Protein AF-K1RZL9-F1 (afdb_monomer)

Nearest PDB structures (foldseek):
  7quc-assembly1_B  TM=3.986E-01  e=5.895E-01  Drosophila melanogaster
  5zxh-assembly1_D  TM=3.563E-01  e=1.703E+00  Bos taurus
  7o4l-assembly1_4  TM=2.986E-01  e=1.703E+00  Saccharomyces cerevisiae S288C
  5o7a-assembly1_D  TM=3.809E-01  e=9.778E+00  Bos taurus

Radius of gyration: 18.88 Å; Cα contacts (8 Å, |Δi|>4): 343; chains: 1; bounding box: 44×48×48 Å

Secondary structure (DS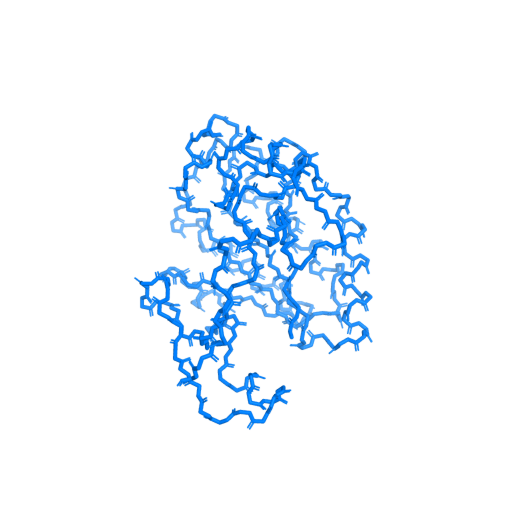SP, 8-state):
-EEEE--S--TTTSTTPPPHHHHHHHHHHHHHHH-GGGEEEEEEEE-B-SSS-HHHHHHHHHHHHHHHTTT-SEEEEEEPP--HHHHHTHHHH-PBPP-HHHHHHHHHHHHHHHHHTT-EEEESS-S---GGGT-----SS-HHHHHHHH-----PBP-TT--TT--PBP------SS--TT--TT-SS---HHHHHHHHHT--TTSSSSSS---TT--------

Mean predicted aligned error: 3.66 Å

InterPro domains:
  IPR014998 Protein of unknown function DUF1848 [PF08902] (1-189)

Sequence (225 aa):
VFHITITPYKKDIEPKVIDKKLIIAAVKKISSIVGKEYTVVRYDPIFLSPKYDLNYHLKCFERLCEQLDGYINHIIVSFIDEYKNVKNNSKILNIREPNEEDYEIIGTSFSNIAKKHNITVQTCAEKQNLVQYGFIKSDCLTPNMVFKLTGLTKMKKWTSRKTPYCDCVEMVDVGAYNTCLHFCKYCYANYSEKEVIKNNKLHNPASSLLIGEIESDDIIKVRKK

Solvent-accessible surface area (backbone atoms only — not comparable to full-atom values): 12982 Å² total; per-residue (Å²): 120,48,79,45,76,54,64,89,70,51,56,93,43,31,61,53,56,72,61,64,70,58,53,52,54,47,48,45,54,49,12,75,72,69,34,26,88,35,26,33,42,24,46,48,62,43,70,33,22,98,86,43,33,69,70,53,50,53,56,45,50,44,52,50,41,67,74,38,49,84,34,35,39,41,38,37,29,38,67,66,67,94,33,72,18,27,62,77,31,38,84,76,60,44,71,45,84,78,52,72,65,52,50,50,52,50,26,39,50,51,28,56,50,27,49,77,44,66,24,46,39,27,36,60,60,43,89,82,41,42,46,94,38,61,23,47,92,59,55,97,42,41,65,68,58,50,24,77,74,68,70,54,84,85,76,56,67,43,65,87,79,80,51,94,56,48,72,24,46,54,80,79,90,86,81,69,67,23,46,71,83,33,68,37,41,73,31,74,56,46,59,40,71,69,50,17,58,54,39,51,73,38,45,38,93,88,38,96,37,85,58,38,68,91,55,96,84,62,85,88,71,84,88,76,132

Organism: NCBI:txid408170

pLDDT: mean 95.12, std 4.46, range [58.69, 98.88]

Foldseek 3Di:
DDEAEDELDDCLQFVADDDSVVSLVVLQVVCVVPNQAPREYENPEDFDAPVCHLVNRLVSLLVSLVSCQPRHAEYEYHYFDDALLCVVCCVSRVTDDDDPVSLLSCLQSSQVSNVVRNHAYFYELDPSTSVVNPHDQDAPADLVNCCVVPVDPDFDFDPPVVGPSHRHTHDDDQDAALADPRSRSRDNRNNDVVSNVVQVVQADPVAPHRGHHDDPPDDDDDDDD

Structure (mmCIF, N/CA/C/O backbone):
data_AF-K1RZL9-F1
#
_entry.id   AF-K1RZL9-F1
#
loop_
_atom_site.group_PDB
_atom_site.id
_atom_site.type_symbol
_atom_site.label_atom_id
_atom_site.label_alt_id
_atom_site.label_comp_id
_atom_site.label_asym_id
_atom_site.label_entity_id
_atom_site.label_seq_id
_atom_site.pdbx_PDB_ins_code
_atom_site.Cartn_x
_atom_site.Cartn_y
_atom_site.Cartn_z
_atom_site.occupancy
_atom_site.B_iso_or_equiv
_atom_site.auth_seq_id
_atom_site.auth_comp_id
_atom_site.auth_asym_id
_atom_site.auth_atom_id
_atom_site.pdbx_PDB_model_num
ATOM 1 N N . VAL A 1 1 ? -3.581 -15.040 -1.843 1.00 91.31 1 VAL A N 1
ATOM 2 C CA . VAL A 1 1 ? -3.878 -13.748 -1.182 1.00 91.31 1 VAL A CA 1
ATOM 3 C C . VAL A 1 1 ? -3.532 -12.644 -2.152 1.00 91.31 1 VAL A C 1
ATOM 5 O O . VAL A 1 1 ? -2.473 -12.718 -2.764 1.00 91.31 1 VAL A O 1
ATOM 8 N N . PHE A 1 2 ? -4.404 -11.661 -2.309 1.00 95.50 2 PHE A N 1
ATOM 9 C CA . PHE A 1 2 ? -4.190 -10.502 -3.162 1.00 95.50 2 PHE A CA 1
ATOM 10 C C . PHE A 1 2 ? -4.048 -9.267 -2.281 1.00 95.50 2 PHE A C 1
ATOM 12 O O . PHE A 1 2 ? -4.952 -8.954 -1.512 1.00 95.50 2 PHE A O 1
ATOM 19 N N . HIS A 1 3 ? -2.911 -8.581 -2.394 1.00 95.94 3 HIS A N 1
ATOM 20 C CA . HIS A 1 3 ? -2.677 -7.300 -1.736 1.00 95.94 3 HIS A CA 1
ATOM 21 C C . HIS A 1 3 ? -2.771 -6.193 -2.782 1.00 95.94 3 HIS A C 1
ATOM 23 O O . HIS A 1 3 ? -2.049 -6.227 -3.777 1.00 95.94 3 HIS A O 1
ATOM 29 N N . ILE A 1 4 ? -3.650 -5.219 -2.558 1.00 97.62 4 ILE A N 1
ATOM 30 C CA . ILE A 1 4 ? -3.874 -4.105 -3.480 1.00 97.62 4 ILE A CA 1
ATOM 31 C C . ILE A 1 4 ? -3.646 -2.797 -2.734 1.00 97.62 4 ILE A C 1
ATOM 33 O O . ILE A 1 4 ? -4.293 -2.536 -1.723 1.00 97.62 4 ILE A O 1
ATOM 37 N N . THR A 1 5 ? -2.740 -1.961 -3.234 1.00 97.62 5 THR A N 1
ATOM 38 C CA . THR A 1 5 ? -2.503 -0.637 -2.655 1.00 97.62 5 THR A CA 1
ATOM 39 C C . THR A 1 5 ? -3.551 0.360 -3.139 1.00 97.62 5 THR A C 1
ATOM 41 O O . THR A 1 5 ? -3.748 0.523 -4.344 1.00 97.62 5 THR A O 1
ATOM 44 N N . ILE A 1 6 ? -4.193 1.054 -2.198 1.00 98.19 6 ILE A N 1
ATOM 45 C CA . ILE A 1 6 ? -5.059 2.208 -2.454 1.00 98.19 6 ILE A CA 1
ATOM 46 C C . ILE A 1 6 ? -4.655 3.305 -1.475 1.00 98.19 6 ILE A C 1
ATOM 48 O O . ILE A 1 6 ? -4.901 3.193 -0.277 1.00 98.19 6 ILE A O 1
ATOM 52 N N . THR A 1 7 ? -4.048 4.371 -1.988 1.00 97.62 7 THR A N 1
ATOM 53 C CA . THR A 1 7 ? -3.679 5.546 -1.193 1.00 97.62 7 THR A CA 1
ATOM 54 C C . THR A 1 7 ? -4.653 6.702 -1.465 1.00 97.62 7 THR A C 1
ATOM 56 O O . THR A 1 7 ? -5.370 6.697 -2.478 1.00 97.62 7 THR A O 1
ATOM 59 N N . PRO A 1 8 ? -4.704 7.727 -0.596 1.00 97.38 8 PRO A N 1
ATOM 60 C CA . PRO A 1 8 ? -5.613 8.853 -0.775 1.00 97.38 8 PRO A CA 1
ATOM 61 C C . PRO A 1 8 ? -5.013 9.948 -1.675 1.00 97.38 8 PRO A C 1
ATOM 63 O O . PRO A 1 8 ? -5.592 11.031 -1.810 1.00 97.38 8 PRO A O 1
ATOM 66 N N . TYR A 1 9 ? -3.830 9.722 -2.250 1.00 98.38 9 TYR A N 1
ATOM 67 C CA . TYR A 1 9 ? -3.057 10.775 -2.892 1.00 98.38 9 TYR A CA 1
ATOM 68 C C . TYR A 1 9 ? -3.577 11.122 -4.286 1.00 98.38 9 TYR A C 1
ATOM 70 O O . TYR A 1 9 ? -4.289 10.3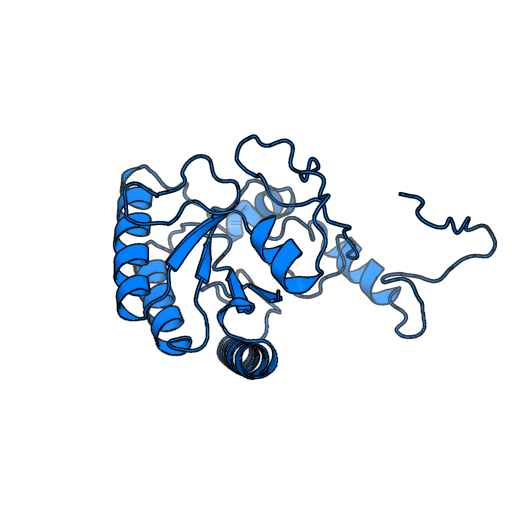57 -4.934 1.00 98.38 9 TYR A O 1
ATOM 78 N N . LYS A 1 10 ? -3.263 12.323 -4.769 1.00 97.88 10 LYS A N 1
ATOM 79 C CA . LYS A 1 10 ? -3.671 12.784 -6.104 1.00 97.88 10 LYS A CA 1
ATOM 80 C C . LYS A 1 10 ? -2.500 12.694 -7.087 1.00 97.88 10 LYS A C 1
ATOM 82 O O . LYS A 1 10 ? -1.427 12.192 -6.758 1.00 97.88 10 LYS A O 1
ATOM 87 N N . LYS A 1 11 ? -2.715 13.169 -8.318 1.00 97.88 11 LYS A N 1
ATOM 88 C CA . LYS A 1 11 ? -1.749 13.075 -9.428 1.00 97.88 11 LYS A CA 1
ATOM 89 C C . LYS A 1 11 ? -0.418 13.793 -9.180 1.00 97.88 11 LYS A C 1
ATOM 91 O O . LYS A 1 11 ? 0.557 13.496 -9.853 1.00 97.88 11 LYS A O 1
ATOM 96 N N . ASP A 1 12 ? -0.351 14.710 -8.222 1.00 97.50 12 ASP A N 1
ATOM 97 C CA . ASP A 1 12 ? 0.914 15.302 -7.773 1.00 97.50 12 ASP A CA 1
ATOM 98 C C . ASP A 1 12 ? 1.850 14.279 -7.111 1.00 97.50 12 ASP A C 1
ATOM 100 O O . ASP A 1 12 ? 3.066 14.422 -7.204 1.00 97.50 12 ASP A O 1
ATOM 104 N N . ILE A 1 13 ? 1.301 13.227 -6.498 1.00 98.12 13 ILE A N 1
ATOM 105 C CA . ILE A 1 13 ? 2.069 12.159 -5.842 1.00 98.12 13 ILE A CA 1
ATOM 106 C C . ILE A 1 13 ? 2.029 10.862 -6.655 1.00 98.12 13 ILE A C 1
ATOM 108 O O . ILE A 1 13 ? 3.025 10.147 -6.736 1.00 98.12 13 ILE A O 1
ATOM 112 N N . GLU A 1 14 ? 0.888 10.565 -7.273 1.00 98.12 14 GLU A N 1
ATOM 113 C CA . GLU A 1 14 ? 0.609 9.355 -8.047 1.00 98.12 14 GLU A CA 1
ATOM 114 C C . GLU A 1 14 ? 0.176 9.720 -9.480 1.00 98.12 14 GLU A C 1
ATOM 116 O O . GLU A 1 14 ? -1.000 9.607 -9.839 1.00 98.12 14 GLU A O 1
ATOM 121 N N . PRO A 1 15 ? 1.094 10.216 -10.322 1.00 97.62 15 PRO A N 1
ATOM 122 C CA . PRO A 1 15 ? 0.740 10.879 -11.579 1.00 97.62 15 PRO A CA 1
ATOM 123 C C . PRO A 1 15 ? 0.061 9.962 -12.596 1.00 97.62 15 PRO A C 1
ATOM 125 O O . PRO A 1 15 ? -0.793 10.426 -13.354 1.00 97.62 15 PRO A O 1
ATOM 128 N N . LYS A 1 16 ? 0.427 8.675 -12.617 1.00 97.88 16 LYS A N 1
ATOM 129 C CA . LYS A 1 16 ? -0.103 7.693 -13.574 1.00 97.88 16 LYS A CA 1
ATOM 130 C C . LYS A 1 16 ? -0.833 6.517 -12.922 1.00 97.88 16 LYS A C 1
ATOM 132 O O . LYS A 1 16 ? -1.134 5.545 -13.608 1.00 97.88 16 LYS A O 1
ATOM 137 N N . VAL A 1 17 ? -1.144 6.597 -11.627 1.00 97.50 17 VAL A N 1
ATOM 138 C CA . VAL A 1 17 ? -2.097 5.655 -11.022 1.00 97.50 17 VAL A CA 1
ATOM 139 C C . VAL A 1 17 ? -3.489 5.983 -11.563 1.00 97.50 17 VAL A C 1
ATOM 141 O O . VAL A 1 17 ? -3.880 7.151 -11.638 1.00 97.50 17 VAL A O 1
ATOM 144 N N . ILE A 1 18 ? -4.220 4.951 -11.981 1.00 96.56 18 ILE A N 1
ATOM 145 C CA . ILE A 1 18 ? -5.572 5.088 -12.535 1.00 96.56 18 ILE A CA 1
ATOM 146 C C . ILE A 1 18 ? -6.569 5.612 -11.485 1.00 96.56 18 ILE A C 1
ATOM 148 O O . ILE A 1 18 ? -6.261 5.726 -10.297 1.00 96.56 18 ILE A O 1
ATOM 152 N N . ASP A 1 19 ? -7.783 5.953 -11.921 1.00 96.94 19 ASP A N 1
ATOM 153 C CA . ASP A 1 19 ? -8.822 6.462 -11.022 1.00 96.94 19 ASP A CA 1
ATOM 154 C C . ASP A 1 19 ? -9.115 5.471 -9.878 1.00 96.94 19 ASP A C 1
ATOM 156 O O . ASP A 1 19 ? -9.346 4.279 -10.106 1.00 96.94 19 ASP A O 1
ATOM 160 N N . LYS A 1 20 ? -9.148 5.980 -8.640 1.00 97.06 20 LYS A N 1
ATOM 161 C CA . LYS A 1 20 ? -9.408 5.194 -7.427 1.00 97.06 20 LYS A CA 1
ATOM 162 C C . LYS A 1 20 ? -10.734 4.439 -7.503 1.00 97.06 20 LYS A C 1
ATOM 164 O O . LYS A 1 20 ? -10.814 3.321 -7.006 1.00 97.06 20 LYS A O 1
ATOM 169 N N . LYS A 1 21 ? -11.756 4.996 -8.161 1.00 97.62 21 LYS A N 1
ATOM 170 C CA . LYS A 1 21 ? -13.055 4.333 -8.348 1.00 97.62 21 LYS A CA 1
ATOM 171 C C . LYS A 1 21 ? -12.911 3.028 -9.130 1.00 97.62 21 LYS A C 1
ATOM 173 O O . LYS A 1 21 ? -13.548 2.039 -8.776 1.00 97.62 21 LYS A O 1
ATOM 178 N N . LEU A 1 22 ? -12.050 3.007 -10.151 1.00 98.38 22 LEU A N 1
ATOM 179 C CA . LEU A 1 22 ? -11.774 1.802 -10.937 1.00 98.38 22 LEU A CA 1
ATOM 180 C C . LEU A 1 22 ? -10.997 0.772 -10.115 1.00 98.38 22 LEU A C 1
ATOM 182 O O . LEU A 1 22 ? -11.312 -0.414 -10.173 1.00 98.38 22 LEU A O 1
ATOM 186 N N . ILE A 1 23 ? -10.031 1.219 -9.306 1.00 98.25 23 ILE A N 1
ATOM 187 C CA . ILE A 1 23 ? -9.262 0.332 -8.421 1.00 98.25 23 ILE A CA 1
ATOM 188 C C . ILE A 1 23 ? -10.184 -0.304 -7.373 1.00 98.25 23 ILE A C 1
ATOM 190 O O . ILE A 1 23 ? -10.148 -1.514 -7.181 1.00 98.25 23 ILE A O 1
ATOM 194 N N . ILE A 1 24 ? -11.068 0.476 -6.748 1.00 98.62 24 ILE A N 1
ATOM 195 C CA . ILE A 1 24 ? -12.051 -0.022 -5.776 1.00 98.62 24 ILE A CA 1
ATOM 196 C C . ILE A 1 24 ? -13.009 -1.024 -6.428 1.00 98.62 24 ILE A C 1
ATOM 198 O O . ILE A 1 24 ? -13.252 -2.090 -5.866 1.00 98.62 24 ILE A O 1
ATOM 202 N N . ALA A 1 25 ? -13.514 -0.733 -7.631 1.00 98.69 25 ALA A N 1
ATOM 203 C CA . ALA A 1 25 ? -14.341 -1.682 -8.376 1.00 98.69 25 ALA A CA 1
ATOM 204 C C . ALA A 1 25 ? -13.586 -2.993 -8.669 1.00 98.69 25 ALA A C 1
ATOM 206 O O . ALA A 1 25 ? -14.148 -4.080 -8.520 1.00 98.69 25 ALA A O 1
ATOM 207 N N . ALA A 1 26 ? -12.299 -2.908 -9.020 1.00 98.38 26 ALA A N 1
ATOM 208 C CA . ALA A 1 26 ? -11.451 -4.079 -9.219 1.00 98.38 26 ALA A CA 1
ATOM 209 C C . ALA A 1 26 ? -11.236 -4.872 -7.919 1.00 98.38 26 ALA A C 1
ATOM 211 O O . ALA A 1 26 ? -11.329 -6.096 -7.952 1.00 98.38 26 ALA A O 1
ATOM 212 N N . VAL A 1 27 ? -11.030 -4.208 -6.774 1.00 98.62 27 VAL A N 1
ATOM 213 C CA . VAL A 1 27 ? -10.925 -4.873 -5.460 1.00 98.62 27 VAL A CA 1
ATOM 214 C C . VAL A 1 27 ? -12.198 -5.649 -5.136 1.00 98.62 27 VAL A C 1
ATOM 216 O O . VAL A 1 27 ? -12.112 -6.816 -4.763 1.00 98.62 27 VAL A O 1
ATOM 219 N N . LYS A 1 28 ? -13.380 -5.056 -5.346 1.00 98.75 28 LYS A N 1
ATOM 220 C CA . LYS A 1 28 ? -14.663 -5.754 -5.143 1.00 98.75 28 LYS A CA 1
ATOM 221 C C . LYS A 1 28 ? -14.792 -6.987 -6.029 1.00 98.75 28 LYS A C 1
ATOM 223 O O . LYS A 1 28 ? -15.212 -8.046 -5.561 1.00 98.75 28 LYS A O 1
ATOM 228 N N . LYS A 1 29 ? -14.395 -6.865 -7.300 1.00 98.56 29 LYS A N 1
ATOM 229 C CA . LYS A 1 29 ? -14.402 -7.981 -8.250 1.00 98.56 29 LYS A CA 1
ATOM 230 C C . LYS A 1 29 ? -13.444 -9.092 -7.819 1.00 98.56 29 LYS A C 1
ATOM 232 O O . LYS A 1 29 ? -13.847 -10.247 -7.809 1.00 98.56 29 LYS A O 1
ATOM 237 N N . ILE A 1 30 ? -12.212 -8.751 -7.437 1.00 98.31 30 ILE A N 1
ATOM 238 C CA . ILE A 1 30 ? -11.222 -9.717 -6.938 1.00 98.31 30 ILE A CA 1
ATOM 239 C C . ILE A 1 30 ? -11.767 -10.424 -5.699 1.00 98.31 30 ILE A C 1
ATOM 241 O O . ILE A 1 30 ? -11.799 -11.649 -5.675 1.00 98.31 30 ILE A O 1
ATOM 245 N N . SER A 1 31 ? -12.270 -9.668 -4.723 1.00 98.50 31 SER A N 1
ATOM 246 C CA . SER A 1 31 ? -12.858 -10.220 -3.501 1.00 98.50 31 SER A CA 1
ATOM 247 C C . SER A 1 31 ? -14.005 -11.191 -3.773 1.00 98.50 31 SER A C 1
ATOM 249 O O . SER A 1 31 ? -14.056 -12.262 -3.179 1.00 98.50 31 SER A O 1
ATOM 251 N N . SER A 1 32 ? -14.866 -10.880 -4.742 1.00 98.25 32 SER A N 1
ATOM 252 C CA . SER A 1 32 ? -15.965 -11.770 -5.137 1.00 98.25 32 SER A CA 1
ATOM 253 C C . SER A 1 32 ? -15.486 -13.085 -5.771 1.00 98.25 32 SER A C 1
ATOM 255 O O . SER A 1 32 ? -16.232 -14.057 -5.787 1.00 98.25 32 SER A O 1
ATOM 257 N N . ILE A 1 33 ? -14.261 -13.122 -6.309 1.00 97.88 33 ILE A N 1
ATOM 258 C CA . ILE A 1 33 ? -13.662 -14.314 -6.927 1.00 97.88 33 ILE A CA 1
ATOM 259 C C . ILE A 1 33 ? -12.890 -15.134 -5.892 1.00 97.88 33 ILE A C 1
ATOM 261 O O . ILE A 1 33 ? -13.012 -16.354 -5.862 1.00 97.88 33 ILE A O 1
ATOM 265 N N . VAL A 1 34 ? -12.057 -14.475 -5.082 1.00 95.88 34 VAL A N 1
ATOM 266 C CA . VAL A 1 34 ? -11.088 -15.165 -4.217 1.00 95.88 34 VAL A CA 1
ATOM 267 C C . VAL A 1 34 ? -11.493 -15.202 -2.753 1.00 95.88 34 VAL A C 1
ATOM 269 O O . VAL A 1 34 ? -10.845 -15.913 -2.005 1.00 95.88 34 VAL A O 1
ATOM 272 N N . GLY A 1 35 ? -12.517 -14.455 -2.340 1.00 97.12 35 GLY A N 1
ATOM 273 C CA . GLY A 1 35 ? -12.913 -14.276 -0.944 1.00 97.12 35 GLY A CA 1
ATOM 274 C C . GLY A 1 35 ? -12.329 -13.007 -0.312 1.00 97.12 35 GLY A C 1
ATOM 275 O O . GLY A 1 35 ? -11.195 -12.586 -0.589 1.00 97.12 35 GLY A O 1
ATOM 276 N N . LYS A 1 36 ? -13.107 -12.390 0.581 1.00 96.75 36 LYS A N 1
ATOM 277 C CA . LYS A 1 36 ? -12.734 -11.160 1.303 1.00 96.75 36 LYS A CA 1
ATOM 278 C C . LYS A 1 36 ? -11.618 -11.374 2.327 1.00 96.75 36 LYS A C 1
ATOM 280 O O . LYS A 1 36 ? -10.867 -10.455 2.634 1.00 96.75 36 LYS A O 1
ATOM 285 N N . GLU A 1 37 ? -11.473 -12.594 2.827 1.00 94.00 37 GLU A N 1
ATOM 286 C CA . GLU A 1 37 ? -10.404 -13.033 3.723 1.00 94.00 37 GLU A CA 1
ATOM 287 C C . GLU A 1 37 ? -9.053 -13.183 3.008 1.00 94.00 37 GLU A C 1
ATOM 289 O O . GLU A 1 37 ? -8.003 -13.158 3.649 1.00 94.00 37 GLU A O 1
ATOM 294 N N . TYR A 1 38 ? -9.071 -13.290 1.676 1.00 95.31 38 TYR A N 1
ATOM 295 C CA . TYR A 1 38 ? -7.880 -13.375 0.832 1.00 95.31 38 TYR A CA 1
ATOM 296 C C . TYR A 1 38 ? -7.632 -12.103 0.019 1.00 95.31 38 TYR A C 1
ATOM 298 O O . TYR A 1 38 ? -6.697 -12.079 -0.787 1.00 95.31 38 TYR A O 1
ATOM 306 N N . THR A 1 39 ? -8.430 -11.057 0.243 1.00 97.56 39 THR A N 1
ATOM 307 C CA . THR A 1 39 ? -8.312 -9.752 -0.410 1.00 97.56 39 THR A CA 1
ATOM 308 C C . THR A 1 39 ? -7.966 -8.697 0.630 1.00 97.56 39 THR A C 1
ATOM 310 O O . THR A 1 39 ? -8.767 -8.370 1.501 1.00 97.56 39 THR A O 1
ATOM 313 N N . VAL A 1 40 ? -6.753 -8.166 0.539 1.00 97.44 40 VAL A N 1
ATOM 314 C CA . VAL A 1 40 ? -6.186 -7.237 1.514 1.00 97.44 40 VAL A CA 1
ATOM 315 C C . VAL A 1 40 ? -5.914 -5.908 0.830 1.00 97.44 40 VAL A C 1
ATOM 317 O O . VAL A 1 40 ? -5.250 -5.859 -0.209 1.00 97.44 40 VAL A O 1
ATOM 320 N N . VAL A 1 41 ? -6.383 -4.814 1.425 1.00 98.56 41 VAL A N 1
ATOM 321 C CA . VAL A 1 41 ? -6.046 -3.469 0.948 1.00 98.56 41 VAL A CA 1
ATOM 322 C C . VAL A 1 41 ? -4.881 -2.911 1.748 1.00 98.56 41 VAL A C 1
ATOM 324 O O . VAL A 1 41 ? -4.825 -3.041 2.967 1.00 98.56 41 VAL A O 1
ATOM 327 N N . ARG A 1 42 ? -3.927 -2.295 1.052 1.00 98.56 42 ARG A N 1
ATOM 328 C CA . ARG A 1 42 ? -2.828 -1.555 1.667 1.00 98.56 42 ARG A CA 1
ATOM 329 C C . ARG A 1 42 ? -3.085 -0.057 1.523 1.00 98.56 42 ARG A C 1
ATOM 331 O O . ARG A 1 42 ? -3.053 0.462 0.408 1.00 98.56 42 ARG A O 1
ATOM 338 N N . TYR A 1 43 ? -3.329 0.630 2.632 1.00 98.50 43 TYR A N 1
ATOM 339 C CA . TYR A 1 43 ? -3.346 2.092 2.687 1.00 98.50 43 TYR A CA 1
ATOM 340 C C . TYR A 1 43 ? -1.942 2.554 3.081 1.00 98.50 43 TYR A C 1
ATOM 342 O O . TYR A 1 43 ? -1.654 2.850 4.238 1.00 98.50 43 TYR A O 1
ATOM 350 N N . ASP A 1 44 ? -1.034 2.444 2.113 1.00 96.50 44 ASP A N 1
ATOM 351 C CA . ASP A 1 44 ? 0.407 2.367 2.339 1.00 96.50 44 ASP A CA 1
ATOM 352 C C . ASP A 1 44 ? 1.182 2.994 1.161 1.00 96.50 44 ASP A C 1
ATOM 354 O O . ASP A 1 44 ? 0.962 2.582 0.013 1.00 96.50 44 ASP A O 1
ATOM 358 N N . PRO A 1 45 ? 2.092 3.952 1.407 1.00 97.00 45 PRO A N 1
ATOM 359 C CA . PRO A 1 45 ? 2.446 4.504 2.716 1.00 97.00 45 PRO A CA 1
ATOM 360 C C . PRO A 1 45 ? 1.499 5.627 3.156 1.00 97.00 45 PRO A C 1
ATOM 362 O O . PRO A 1 45 ? 0.855 6.273 2.331 1.00 97.00 45 PRO A O 1
ATOM 365 N N . ILE A 1 46 ? 1.470 5.888 4.461 1.00 97.94 46 ILE A N 1
ATOM 366 C CA . ILE A 1 46 ? 0.936 7.109 5.066 1.00 97.94 46 ILE A CA 1
ATOM 367 C C . ILE A 1 46 ? 2.089 8.104 5.240 1.00 97.94 46 ILE A C 1
ATOM 369 O O . ILE A 1 46 ? 3.150 7.766 5.761 1.00 97.94 46 ILE A O 1
ATOM 373 N N . PHE A 1 47 ? 1.867 9.351 4.843 1.00 97.31 47 PHE A N 1
ATOM 374 C CA . PHE A 1 47 ? 2.738 10.484 5.139 1.00 97.31 47 PHE A CA 1
ATOM 375 C C . PHE A 1 47 ? 1.892 11.727 5.358 1.00 97.31 47 PHE A C 1
ATOM 377 O O . PHE A 1 47 ? 0.853 11.871 4.718 1.00 97.31 47 PHE A O 1
ATOM 384 N N . LEU A 1 48 ? 2.363 12.629 6.217 1.00 98.31 48 LEU A N 1
ATOM 385 C CA . LEU A 1 48 ? 1.690 13.893 6.483 1.00 98.31 48 LEU A CA 1
ATOM 386 C C . LEU A 1 48 ? 2.384 15.026 5.732 1.00 98.31 48 LEU A C 1
ATOM 388 O O . LEU A 1 48 ? 3.607 15.068 5.634 1.00 98.31 48 LEU A O 1
ATOM 392 N N . SER A 1 49 ? 1.600 15.953 5.195 1.00 97.81 49 SER A N 1
ATOM 393 C CA . SER A 1 49 ? 2.089 17.194 4.588 1.00 97.81 49 SER A CA 1
ATOM 394 C C . SER A 1 49 ? 1.033 18.294 4.726 1.00 97.81 49 SER A C 1
ATOM 396 O O . SER A 1 49 ? -0.106 17.991 5.083 1.00 97.81 49 SER A O 1
ATOM 398 N N . PRO A 1 50 ? 1.336 19.564 4.397 1.00 97.62 50 PRO A N 1
ATOM 399 C CA . PRO A 1 50 ? 0.328 20.627 4.437 1.00 97.62 50 PRO A CA 1
ATOM 400 C C . PRO A 1 50 ? -0.915 20.349 3.578 1.00 97.62 50 PRO A C 1
ATOM 402 O O . PRO A 1 50 ? -1.986 20.880 3.849 1.00 97.62 50 PRO A O 1
ATOM 405 N N . LYS A 1 51 ? -0.780 19.533 2.522 1.00 97.69 51 LYS A N 1
ATOM 406 C CA . LYS A 1 51 ? -1.887 19.160 1.629 1.00 97.69 51 LYS A CA 1
ATOM 407 C C . LYS A 1 51 ? -2.573 17.857 2.042 1.00 97.69 51 LYS A C 1
ATOM 409 O O . LYS A 1 51 ? -3.776 17.715 1.834 1.00 97.69 51 LYS A O 1
ATOM 414 N N . TYR A 1 52 ? -1.800 16.901 2.548 1.00 98.31 52 TYR A N 1
ATOM 415 C CA . TYR A 1 52 ? -2.266 15.586 2.983 1.00 98.31 52 TYR A CA 1
ATOM 416 C C . TYR A 1 52 ? -2.124 15.508 4.501 1.00 98.31 52 TYR A C 1
ATOM 418 O O . TYR A 1 52 ? -1.245 14.836 5.030 1.00 98.31 52 TYR A O 1
ATOM 426 N N . ASP A 1 53 ? -2.943 16.292 5.194 1.00 98.12 53 ASP A N 1
ATOM 427 C CA . ASP A 1 53 ? -2.927 16.379 6.649 1.00 98.12 53 ASP A CA 1
ATOM 428 C C . ASP A 1 53 ? -3.722 15.233 7.302 1.00 98.12 53 ASP A C 1
ATOM 430 O O . ASP A 1 53 ? -4.321 14.384 6.629 1.00 98.12 53 ASP A O 1
ATOM 434 N N . LEU A 1 54 ? -3.740 15.209 8.638 1.00 98.12 54 LEU A N 1
ATOM 435 C CA . LEU A 1 54 ? -4.504 14.223 9.404 1.00 98.12 54 LEU A CA 1
ATOM 436 C C . LEU A 1 54 ? -5.976 14.188 8.978 1.00 98.12 54 LEU A C 1
ATOM 438 O O . LEU A 1 54 ? -6.493 13.128 8.633 1.00 98.12 54 LEU A O 1
ATOM 442 N N . ASN A 1 55 ? -6.645 15.341 8.939 1.00 98.38 55 ASN A N 1
ATOM 443 C CA . ASN A 1 55 ? -8.068 15.430 8.606 1.00 98.38 55 ASN A CA 1
ATOM 444 C C . ASN A 1 55 ? -8.375 14.887 7.205 1.00 98.38 55 ASN A C 1
ATOM 446 O O . ASN A 1 55 ? -9.409 14.246 6.994 1.00 98.38 55 ASN A O 1
ATOM 450 N N . TYR A 1 56 ? -7.485 15.126 6.243 1.00 98.69 56 TYR A N 1
ATOM 451 C CA . TYR A 1 56 ? -7.578 14.567 4.905 1.00 98.69 56 TYR A CA 1
ATOM 452 C C . TYR A 1 56 ? -7.492 13.041 4.940 1.00 98.69 56 TYR A C 1
ATOM 454 O O . TYR A 1 56 ? -8.339 12.366 4.347 1.00 98.69 56 TYR A O 1
ATOM 462 N N . HIS A 1 57 ? -6.509 12.496 5.660 1.00 98.75 57 HIS A N 1
ATOM 463 C CA . HIS A 1 57 ? -6.344 11.055 5.815 1.00 98.75 57 HIS A CA 1
ATOM 464 C C . HIS A 1 57 ? -7.547 10.401 6.496 1.00 98.75 57 HIS A C 1
ATOM 466 O O . HIS A 1 57 ? -8.016 9.387 5.984 1.00 98.75 57 HIS A O 1
ATOM 472 N N . LEU A 1 58 ? -8.082 10.988 7.573 1.00 98.75 58 LEU A N 1
ATOM 473 C CA . LEU A 1 58 ? -9.265 10.481 8.277 1.00 98.75 58 LEU A CA 1
ATOM 474 C C . LEU A 1 58 ? -10.478 10.388 7.340 1.00 98.75 58 LEU A C 1
ATOM 476 O O . LEU A 1 58 ? -11.070 9.320 7.198 1.00 98.75 58 LEU A O 1
ATOM 480 N N . LYS A 1 59 ? -10.790 11.474 6.619 1.00 98.75 59 LYS A N 1
ATOM 481 C CA . LYS A 1 59 ? -11.917 11.516 5.667 1.00 98.75 59 LYS A CA 1
ATOM 482 C C . LYS A 1 59 ? -11.756 10.515 4.525 1.00 98.75 59 LYS A C 1
ATOM 484 O O . LYS A 1 59 ? -12.731 9.919 4.073 1.00 98.75 59 LYS A O 1
ATOM 489 N N . CYS A 1 60 ? -10.539 10.368 4.005 1.00 98.75 60 CYS A N 1
ATOM 490 C CA . CYS A 1 60 ? -10.280 9.449 2.900 1.00 98.75 60 CYS A CA 1
ATOM 491 C C . CYS A 1 60 ? -10.321 7.988 3.358 1.00 98.75 60 CYS A C 1
ATOM 493 O O . CYS A 1 60 ? -10.827 7.143 2.622 1.00 98.75 60 CYS A O 1
ATOM 495 N N . PHE A 1 61 ? -9.827 7.701 4.562 1.00 98.88 61 PHE A N 1
ATOM 496 C CA . PHE A 1 61 ? -9.860 6.369 5.154 1.00 98.88 61 PHE A CA 1
ATOM 497 C C . PHE A 1 61 ? -11.292 5.926 5.485 1.00 98.88 61 PHE A C 1
ATOM 499 O O . PHE A 1 61 ? -11.659 4.797 5.169 1.00 98.88 61 PHE A O 1
ATOM 506 N N . GLU A 1 62 ? -12.123 6.824 6.030 1.00 98.81 62 GLU A N 1
ATOM 507 C CA . GLU A 1 62 ? -13.555 6.575 6.260 1.00 98.81 62 GLU A CA 1
ATOM 508 C C . GLU A 1 62 ? -14.276 6.199 4.971 1.00 98.81 62 GLU A C 1
ATOM 510 O O . GLU A 1 62 ? -14.826 5.105 4.869 1.00 98.81 62 GLU A O 1
ATOM 515 N N . ARG A 1 63 ? -14.144 7.027 3.931 1.00 98.69 63 ARG A N 1
ATOM 516 C CA . ARG A 1 63 ? -14.728 6.737 2.614 1.00 98.69 63 ARG A CA 1
ATOM 517 C C . ARG A 1 63 ? -14.229 5.426 2.017 1.00 98.69 63 ARG A C 1
ATOM 519 O O . ARG A 1 63 ? -14.992 4.727 1.358 1.00 98.69 63 ARG A O 1
ATOM 526 N N . LEU A 1 64 ? -12.950 5.095 2.204 1.00 98.75 64 LEU A N 1
ATOM 527 C CA . LEU A 1 64 ? -12.398 3.836 1.712 1.00 98.75 64 LEU A CA 1
ATOM 528 C C . LEU A 1 64 ? -13.043 2.636 2.416 1.00 98.75 64 LEU A C 1
ATOM 530 O O . LEU A 1 64 ? -13.415 1.678 1.739 1.00 98.75 64 LEU A O 1
ATOM 534 N N . CYS A 1 65 ? -13.203 2.700 3.741 1.00 98.75 65 CYS A N 1
ATOM 535 C CA . CYS A 1 65 ? -13.871 1.655 4.516 1.00 98.75 65 CYS A CA 1
ATOM 536 C C . CYS A 1 65 ? -15.339 1.508 4.100 1.00 98.75 65 CYS A C 1
ATOM 538 O O . CYS A 1 65 ? -15.753 0.398 3.780 1.00 98.75 65 CYS A O 1
ATOM 540 N N . GLU A 1 66 ? -16.085 2.612 3.988 1.00 98.69 66 GLU A N 1
ATOM 541 C CA . GLU A 1 66 ? -17.471 2.615 3.495 1.00 98.69 66 GLU A CA 1
ATOM 542 C C . GLU A 1 66 ? -17.586 1.963 2.113 1.00 98.69 66 GLU A C 1
ATOM 544 O O . GLU A 1 66 ? -18.472 1.151 1.848 1.00 98.69 66 GLU A O 1
ATOM 549 N N . GLN A 1 67 ? -16.671 2.302 1.203 1.00 98.69 67 GLN A N 1
ATOM 550 C CA . GLN A 1 67 ? -16.702 1.778 -0.154 1.00 98.69 67 GLN A CA 1
ATOM 551 C C . GLN A 1 67 ? -16.324 0.301 -0.233 1.00 98.69 67 GLN A C 1
ATOM 553 O O . GLN A 1 67 ? -16.743 -0.347 -1.192 1.00 98.69 67 GLN A O 1
ATOM 558 N N . LEU A 1 68 ? -15.553 -0.229 0.714 1.00 98.69 68 LEU A N 1
ATOM 559 C CA . LEU A 1 68 ? -15.078 -1.615 0.726 1.00 98.69 68 LEU A CA 1
ATOM 560 C C . LEU A 1 68 ? -15.789 -2.503 1.755 1.00 98.69 68 LEU A C 1
ATOM 562 O O . LEU A 1 68 ? -15.435 -3.678 1.874 1.00 98.69 68 LEU A O 1
ATOM 566 N N . ASP A 1 69 ? -16.799 -1.975 2.445 1.00 98.38 69 ASP A N 1
ATOM 567 C CA . ASP A 1 69 ? -17.597 -2.707 3.424 1.00 98.38 69 ASP A CA 1
ATOM 568 C C . ASP A 1 69 ? -18.156 -4.007 2.825 1.00 98.38 69 ASP A C 1
ATOM 570 O O . ASP A 1 69 ? -18.686 -4.035 1.710 1.00 98.38 69 ASP A O 1
ATOM 574 N N . GLY A 1 70 ? -17.962 -5.110 3.544 1.00 98.19 70 GLY A N 1
ATOM 575 C CA . GLY A 1 70 ? -18.326 -6.458 3.112 1.00 98.19 70 GLY A CA 1
ATOM 576 C C . GLY A 1 70 ? -17.390 -7.110 2.084 1.00 98.19 70 GLY A C 1
ATOM 577 O O . GLY A 1 70 ? -17.499 -8.319 1.884 1.00 98.19 70 GLY A O 1
ATOM 578 N N . TYR A 1 71 ? -16.445 -6.380 1.478 1.00 98.62 71 TYR A N 1
ATOM 579 C CA . TYR A 1 71 ? -15.534 -6.909 0.450 1.00 98.62 71 TYR A CA 1
ATOM 580 C C . TYR A 1 71 ? -14.120 -7.200 0.951 1.00 98.62 71 TYR A C 1
ATOM 582 O O . TYR A 1 71 ? -13.372 -7.891 0.267 1.00 98.62 71 TYR A O 1
ATOM 590 N N . ILE A 1 72 ? -13.719 -6.715 2.119 1.00 98.44 72 ILE A N 1
ATOM 591 C CA . ILE A 1 72 ? -12.415 -7.035 2.713 1.00 98.44 72 ILE A CA 1
ATOM 592 C C . ILE A 1 72 ? -12.570 -7.264 4.212 1.00 98.44 72 ILE A C 1
ATOM 594 O O . ILE A 1 72 ? -13.504 -6.753 4.821 1.00 98.44 72 ILE A O 1
ATOM 598 N N . ASN A 1 73 ? -11.634 -8.000 4.809 1.00 97.31 73 ASN A N 1
ATOM 599 C CA . ASN A 1 73 ? -11.559 -8.133 6.269 1.00 97.31 73 ASN A CA 1
ATOM 600 C C . ASN A 1 73 ? -10.449 -7.269 6.885 1.00 97.31 73 ASN A C 1
ATOM 602 O O . ASN A 1 73 ? -10.501 -6.952 8.073 1.00 97.31 73 ASN A O 1
ATOM 606 N N . HIS A 1 74 ? -9.424 -6.920 6.102 1.00 97.00 74 HIS A N 1
ATOM 607 C CA . HIS A 1 74 ? -8.171 -6.393 6.635 1.00 97.00 74 HIS A CA 1
ATOM 608 C C . HIS A 1 74 ? -7.610 -5.262 5.768 1.00 97.00 74 HIS A C 1
ATOM 610 O O . HIS A 1 74 ? -7.476 -5.405 4.547 1.00 97.00 74 HIS A O 1
ATOM 616 N N . ILE A 1 75 ? -7.223 -4.166 6.425 1.00 98.56 75 ILE A N 1
ATOM 617 C CA . ILE A 1 75 ? -6.388 -3.110 5.855 1.00 98.56 75 ILE A CA 1
ATOM 618 C C . ILE A 1 75 ? -5.015 -3.138 6.527 1.00 98.56 75 ILE A C 1
ATOM 620 O O . ILE A 1 75 ? -4.892 -3.239 7.747 1.00 98.56 75 ILE A O 1
ATOM 624 N N . ILE A 1 76 ? -3.970 -3.030 5.715 1.00 98.38 76 ILE A N 1
ATOM 625 C CA . ILE A 1 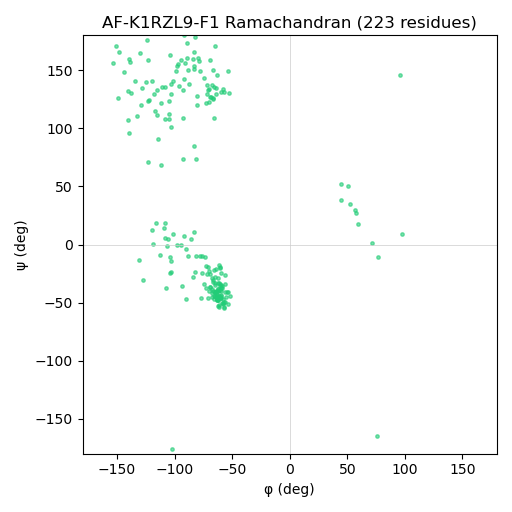76 ? -2.588 -2.898 6.168 1.00 98.38 76 ILE A CA 1
ATOM 626 C C . ILE A 1 76 ? -2.125 -1.470 5.904 1.00 98.38 76 ILE A C 1
ATOM 628 O O . ILE A 1 76 ? -2.342 -0.943 4.813 1.00 98.38 76 ILE A O 1
ATOM 632 N N . VAL A 1 77 ? -1.453 -0.866 6.875 1.00 98.06 77 VAL A N 1
ATOM 633 C CA . VAL A 1 77 ? -0.816 0.445 6.729 1.00 98.06 77 VAL A CA 1
ATOM 634 C C . VAL A 1 77 ? 0.673 0.360 7.053 1.00 98.06 77 VAL A C 1
ATOM 636 O O . VAL A 1 77 ? 1.124 -0.550 7.750 1.00 98.06 77 VAL A O 1
ATOM 639 N N . SER A 1 78 ? 1.428 1.325 6.557 1.00 95.75 78 SER A N 1
ATOM 640 C CA . SER A 1 78 ? 2.787 1.642 7.010 1.00 95.75 78 SER A CA 1
ATOM 641 C C . SER A 1 78 ? 3.006 3.135 6.840 1.00 95.75 78 SER A C 1
ATOM 643 O O . SER A 1 78 ? 2.218 3.811 6.169 1.00 95.75 78 SER A O 1
ATOM 645 N N . PHE A 1 79 ? 4.053 3.650 7.463 1.00 95.81 79 PHE A N 1
ATOM 646 C CA . PHE A 1 79 ? 4.445 5.043 7.329 1.00 95.81 79 PHE A CA 1
ATOM 647 C C . PHE A 1 79 ? 5.558 5.164 6.289 1.00 95.81 79 PHE A C 1
ATOM 649 O O . PHE A 1 79 ? 6.255 4.201 5.980 1.00 95.81 79 PHE A O 1
ATOM 656 N N . ILE A 1 80 ? 5.661 6.324 5.648 1.00 94.94 80 ILE A N 1
ATOM 657 C CA . ILE A 1 80 ? 6.655 6.528 4.595 1.00 94.94 80 ILE A CA 1
ATOM 658 C C . ILE A 1 80 ? 8.078 6.420 5.159 1.00 94.94 80 ILE A C 1
ATOM 660 O O . ILE A 1 80 ? 8.424 7.104 6.117 1.00 94.94 80 ILE A O 1
ATOM 664 N N . ASP A 1 81 ? 8.919 5.608 4.520 1.00 92.00 81 ASP A N 1
ATOM 665 C CA . ASP A 1 81 ? 10.351 5.569 4.820 1.00 92.00 81 ASP A CA 1
ATOM 666 C C . ASP A 1 81 ? 11.150 6.482 3.881 1.00 92.00 81 ASP A C 1
ATOM 668 O O . ASP A 1 81 ? 10.770 6.771 2.738 1.00 92.00 81 ASP A O 1
ATOM 672 N N . GLU A 1 82 ? 12.348 6.854 4.321 1.00 91.25 82 GLU A N 1
ATOM 673 C CA . GLU A 1 82 ? 13.252 7.713 3.567 1.00 91.25 82 GLU A CA 1
ATOM 674 C C . GLU A 1 82 ? 14.065 6.952 2.492 1.00 91.25 82 GLU A C 1
ATOM 676 O O . GLU A 1 82 ? 15.274 6.732 2.603 1.00 91.25 82 GLU A O 1
ATOM 681 N N . TYR A 1 83 ? 13.413 6.568 1.392 1.00 92.25 83 TYR A N 1
ATOM 682 C CA . TYR A 1 83 ? 14.079 5.951 0.234 1.00 92.25 83 TYR A CA 1
ATOM 683 C C . TYR A 1 83 ? 14.696 6.971 -0.735 1.00 92.25 83 TYR A C 1
ATOM 685 O O . TYR A 1 83 ? 14.359 8.153 -0.750 1.00 92.25 83 TYR A O 1
ATOM 693 N N . LYS A 1 84 ? 15.559 6.500 -1.649 1.00 94.50 84 LYS A N 1
ATOM 694 C CA . LYS A 1 84 ? 16.200 7.341 -2.680 1.00 94.50 84 LYS A CA 1
ATOM 695 C C . LYS A 1 84 ? 15.195 8.180 -3.482 1.00 94.50 84 LYS A C 1
ATOM 697 O O . LYS A 1 84 ? 15.425 9.367 -3.691 1.00 94.50 84 LYS A O 1
ATOM 702 N N . ASN A 1 85 ? 14.078 7.587 -3.908 1.00 95.69 85 ASN A N 1
ATOM 703 C CA . ASN A 1 85 ? 13.054 8.323 -4.652 1.00 95.69 85 ASN A CA 1
ATOM 704 C C . ASN A 1 85 ? 12.347 9.380 -3.791 1.00 95.69 85 ASN A C 1
ATOM 706 O O . ASN A 1 85 ? 12.075 10.478 -4.268 1.00 95.69 85 ASN A O 1
ATOM 710 N N . VAL A 1 86 ? 12.089 9.062 -2.519 1.00 96.44 86 VAL A N 1
ATOM 711 C CA . VAL A 1 86 ? 11.491 9.988 -1.548 1.00 96.44 86 VAL A CA 1
ATOM 712 C C . VAL A 1 86 ? 12.397 11.206 -1.370 1.00 96.44 86 VAL A C 1
ATOM 714 O O . VAL A 1 86 ? 11.927 12.331 -1.505 1.00 96.44 86 VAL A O 1
ATOM 717 N N . LYS A 1 87 ? 13.713 10.999 -1.211 1.00 95.69 87 LYS A N 1
ATOM 718 C CA . LYS A 1 87 ? 14.711 12.085 -1.144 1.00 95.69 87 LYS A CA 1
ATOM 719 C C . LYS A 1 87 ? 14.698 12.963 -2.393 1.00 95.69 87 LYS A C 1
ATOM 721 O O . LYS A 1 87 ? 14.660 14.187 -2.284 1.00 95.69 87 LYS A O 1
ATOM 726 N N . ASN A 1 88 ? 14.677 12.343 -3.575 1.00 95.62 88 ASN A N 1
ATOM 727 C CA . ASN A 1 88 ? 14.636 13.058 -4.855 1.00 95.62 88 ASN A CA 1
ATOM 728 C C . ASN A 1 88 ? 13.368 13.914 -5.015 1.00 95.62 88 ASN A C 1
ATOM 730 O O . ASN A 1 88 ? 13.401 14.937 -5.694 1.00 95.62 88 ASN A O 1
ATOM 734 N N . ASN A 1 89 ? 12.262 13.509 -4.387 1.00 96.75 89 ASN A N 1
ATOM 735 C CA . ASN A 1 89 ? 10.970 14.190 -4.460 1.00 96.75 89 ASN A CA 1
ATOM 736 C C . ASN A 1 89 ? 10.597 14.908 -3.152 1.00 96.75 89 ASN A C 1
ATOM 738 O O . ASN A 1 89 ? 9.429 15.245 -2.962 1.00 96.75 89 ASN A O 1
ATOM 742 N N . SER A 1 90 ? 11.561 15.179 -2.268 1.00 96.31 90 SER A N 1
ATOM 743 C CA . SER A 1 90 ? 11.325 15.753 -0.933 1.00 96.31 90 SER A CA 1
ATOM 744 C C . SER A 1 90 ? 10.516 17.049 -0.973 1.00 96.31 90 SER A C 1
ATOM 746 O O . SER A 1 90 ? 9.576 17.211 -0.203 1.00 96.31 90 SER A O 1
ATOM 748 N N . LYS A 1 91 ? 10.799 17.934 -1.937 1.00 96.69 91 LYS A N 1
ATOM 749 C CA . LYS A 1 91 ? 10.048 19.185 -2.144 1.00 96.69 91 LYS A CA 1
ATOM 750 C C . LYS A 1 91 ? 8.591 18.960 -2.561 1.00 96.69 91 LYS A C 1
ATOM 752 O O . LYS A 1 91 ? 7.732 19.752 -2.198 1.00 96.69 91 LYS A O 1
ATOM 757 N N . ILE A 1 92 ? 8.321 17.910 -3.340 1.00 96.94 92 ILE A N 1
ATOM 758 C CA . ILE A 1 92 ? 6.970 17.574 -3.818 1.00 96.94 92 ILE A CA 1
ATOM 759 C C . ILE A 1 92 ? 6.169 16.921 -2.694 1.00 96.94 92 ILE A C 1
ATOM 761 O O . ILE A 1 92 ? 5.015 17.275 -2.470 1.00 96.94 92 ILE A O 1
ATOM 765 N N . LEU A 1 93 ? 6.782 15.961 -2.000 1.00 97.50 93 LEU A N 1
ATOM 766 C CA . LEU A 1 93 ? 6.140 15.241 -0.905 1.00 97.50 93 LEU A CA 1
ATOM 767 C C . LEU A 1 93 ? 5.922 16.162 0.305 1.00 97.50 93 LEU A C 1
ATOM 769 O O . LEU A 1 93 ? 4.885 16.064 0.955 1.00 97.50 93 LEU A O 1
ATOM 773 N N . ASN A 1 94 ? 6.872 17.073 0.555 1.00 97.12 94 ASN A N 1
ATOM 774 C CA . ASN A 1 94 ? 6.876 18.043 1.652 1.00 97.12 94 ASN A CA 1
ATOM 775 C C . ASN A 1 94 ? 6.466 17.398 2.985 1.00 97.12 94 ASN A C 1
ATOM 777 O O . ASN A 1 94 ? 5.503 17.817 3.633 1.00 97.12 94 ASN A O 1
ATOM 781 N N . ILE A 1 95 ? 7.147 16.296 3.306 1.00 96.88 95 ILE A N 1
ATOM 782 C CA . ILE A 1 95 ? 6.773 15.402 4.400 1.00 96.88 95 ILE A CA 1
ATOM 783 C C . ILE A 1 95 ? 7.048 16.096 5.725 1.00 96.88 95 ILE A C 1
ATOM 785 O O . ILE A 1 95 ? 8.138 16.618 5.956 1.00 96.88 95 ILE A O 1
ATOM 789 N N . ARG A 1 96 ? 6.060 16.031 6.608 1.00 94.69 96 ARG A N 1
ATOM 790 C CA . ARG A 1 96 ? 6.214 16.247 8.037 1.00 94.69 96 ARG A CA 1
ATOM 791 C C . ARG A 1 96 ? 6.188 14.886 8.721 1.00 94.69 96 ARG A C 1
ATOM 793 O O . ARG A 1 96 ? 5.270 14.099 8.489 1.00 94.69 96 ARG A O 1
ATOM 800 N N . GLU A 1 97 ? 7.173 14.623 9.569 1.00 94.12 97 GLU A N 1
ATOM 801 C CA . GLU A 1 97 ? 7.184 13.409 10.384 1.00 94.12 97 GLU A CA 1
ATOM 802 C C . GLU A 1 97 ? 5.994 13.408 11.364 1.00 94.12 97 GLU A C 1
ATOM 804 O O . GLU A 1 97 ? 5.716 14.449 11.980 1.00 94.12 97 GLU A O 1
ATOM 809 N N . PRO A 1 98 ? 5.267 12.281 11.499 1.00 95.19 98 PRO A N 1
ATOM 810 C CA . PRO A 1 98 ? 4.245 12.132 12.526 1.00 95.19 98 PRO A CA 1
ATOM 811 C C . PRO A 1 98 ? 4.866 12.137 13.929 1.00 95.19 98 PRO A C 1
ATOM 813 O O . PRO A 1 98 ? 5.869 11.463 14.170 1.00 95.19 98 PRO A O 1
ATOM 816 N N . ASN A 1 99 ? 4.257 12.872 14.855 1.00 96.00 99 ASN A N 1
ATOM 817 C CA . ASN A 1 99 ? 4.573 12.810 16.281 1.00 96.00 99 ASN A CA 1
ATOM 818 C C . ASN A 1 99 ? 3.666 11.782 17.000 1.00 96.00 99 ASN A C 1
ATOM 820 O O . ASN A 1 99 ? 2.814 11.145 16.381 1.00 96.00 99 ASN A O 1
ATOM 824 N N . GLU A 1 100 ? 3.836 11.609 18.314 1.00 96.50 100 GLU A N 1
ATOM 825 C CA . GLU A 1 100 ? 3.027 10.655 19.095 1.00 96.50 100 GLU A CA 1
ATOM 826 C C . GLU A 1 100 ? 1.520 10.964 19.070 1.00 96.50 100 GLU A C 1
ATOM 828 O O . GLU A 1 100 ? 0.714 10.039 18.987 1.00 96.50 100 GLU A O 1
ATOM 833 N N . GLU A 1 101 ? 1.135 12.243 19.066 1.00 97.50 101 GLU A N 1
ATOM 834 C CA . GLU A 1 101 ? -0.269 12.665 18.971 1.00 97.50 101 GLU A CA 1
ATOM 835 C C . GLU A 1 101 ? -0.864 12.311 17.597 1.00 97.50 101 GLU A C 1
ATOM 837 O O . GLU A 1 101 ? -1.981 11.802 17.510 1.00 97.50 101 GLU A O 1
ATOM 842 N N . ASP A 1 102 ? -0.101 12.483 16.512 1.00 97.81 102 ASP A N 1
ATOM 843 C CA . ASP A 1 102 ? -0.508 12.050 15.175 1.00 97.81 102 ASP A CA 1
ATOM 844 C C . ASP A 1 102 ? -0.747 10.532 15.143 1.00 97.81 102 ASP A C 1
ATOM 846 O O . ASP A 1 102 ? -1.751 10.072 14.594 1.00 97.81 102 ASP A O 1
ATOM 850 N N . TYR A 1 103 ? 0.153 9.742 15.743 1.00 97.94 103 TYR A N 1
ATOM 851 C CA . TYR A 1 103 ? 0.004 8.287 15.837 1.00 97.94 103 TYR A CA 1
ATOM 852 C C . TYR A 1 103 ? -1.215 7.877 16.666 1.00 97.94 103 TYR A C 1
ATOM 854 O O . TYR A 1 103 ? -1.915 6.939 16.281 1.00 97.94 103 TYR A O 1
ATOM 862 N N . GLU A 1 104 ? -1.487 8.567 17.772 1.00 98.38 104 GLU A N 1
ATOM 863 C CA . GLU A 1 104 ? -2.678 8.353 18.596 1.00 98.38 104 GLU A CA 1
ATOM 864 C C . GLU A 1 104 ? -3.965 8.651 17.823 1.00 98.38 104 GLU A C 1
ATOM 866 O O . GLU A 1 104 ? -4.879 7.819 17.798 1.00 98.38 104 GLU A O 1
ATOM 871 N N . ILE A 1 105 ? -4.020 9.794 17.133 1.00 98.44 105 ILE A N 1
ATOM 872 C CA . ILE A 1 105 ? -5.175 10.197 16.327 1.00 98.44 105 ILE A CA 1
ATOM 873 C C . ILE A 1 105 ? -5.398 9.206 15.186 1.00 98.44 105 ILE A C 1
ATOM 875 O O . ILE A 1 105 ? -6.529 8.747 14.996 1.00 98.44 105 ILE A O 1
ATOM 879 N N . ILE A 1 106 ? -4.348 8.849 14.438 1.00 98.44 106 ILE A N 1
ATOM 880 C CA . ILE A 1 106 ? -4.429 7.874 13.343 1.00 98.44 106 ILE A CA 1
ATOM 881 C C . ILE A 1 106 ? -4.875 6.522 13.890 1.00 98.44 106 ILE A C 1
ATOM 883 O O . ILE A 1 106 ? -5.848 5.962 13.392 1.00 98.44 106 ILE A O 1
ATOM 887 N N . GLY A 1 107 ? -4.204 6.019 14.927 1.00 98.38 107 GLY A N 1
ATOM 888 C CA . GLY A 1 107 ? -4.488 4.723 15.529 1.00 98.38 107 GLY A CA 1
ATOM 889 C C . GLY A 1 107 ? -5.937 4.618 15.997 1.00 98.38 107 GLY A C 1
ATOM 890 O O . GLY A 1 107 ? -6.672 3.731 15.561 1.00 98.38 107 GLY A O 1
ATOM 891 N N . THR A 1 108 ? -6.373 5.566 16.826 1.00 98.69 108 THR A N 1
ATOM 892 C CA . THR A 1 108 ? -7.710 5.548 17.433 1.00 98.69 108 THR A CA 1
ATOM 893 C C . THR A 1 108 ? -8.792 5.754 16.379 1.00 98.69 108 THR A C 1
ATOM 895 O O . THR A 1 108 ? -9.784 5.022 16.339 1.00 98.69 108 THR A O 1
ATOM 898 N N . SER A 1 109 ? -8.603 6.719 15.476 1.00 98.75 109 SER A N 1
ATOM 899 C CA . SER A 1 109 ? -9.612 7.040 14.466 1.00 98.75 109 SER A CA 1
ATOM 900 C C . SER A 1 109 ? -9.730 5.946 13.411 1.00 98.75 109 SER A C 1
ATOM 902 O O . SER A 1 109 ? -10.845 5.531 13.105 1.00 98.75 109 SER A O 1
ATOM 904 N N . PHE A 1 110 ? -8.615 5.433 12.876 1.00 98.75 110 PHE A N 1
ATOM 905 C CA . PHE A 1 110 ? -8.655 4.371 11.863 1.00 98.75 110 PHE A CA 1
ATOM 906 C C . PHE A 1 110 ? -9.246 3.086 12.437 1.00 98.75 110 PHE A C 1
ATOM 908 O O . PHE A 1 110 ? -10.071 2.456 11.781 1.00 98.75 110 PHE A O 1
ATOM 915 N N . SER A 1 111 ? -8.882 2.730 13.672 1.00 98.56 111 SER A N 1
ATOM 916 C CA . SER A 1 111 ? -9.463 1.593 14.388 1.00 98.56 111 SER A CA 1
ATOM 917 C C . SER A 1 111 ? -10.984 1.733 14.528 1.00 98.56 111 SER A C 1
ATOM 919 O O . SER A 1 111 ? -11.733 0.846 14.115 1.00 98.56 111 SER A O 1
ATOM 921 N N . ASN A 1 112 ? -11.461 2.887 15.011 1.00 98.75 112 ASN A N 1
ATOM 922 C CA . ASN A 1 112 ? -12.891 3.151 15.182 1.00 98.75 112 ASN A CA 1
ATOM 923 C C . ASN A 1 112 ? -13.659 3.150 13.855 1.00 98.75 112 ASN A C 1
ATOM 925 O O . ASN A 1 112 ? -14.746 2.580 13.780 1.00 98.75 112 ASN A O 1
ATOM 929 N N . ILE A 1 113 ? -13.106 3.773 12.813 1.00 98.81 113 ILE A N 1
ATOM 930 C CA . ILE A 1 113 ? -13.692 3.799 11.469 1.00 98.81 113 ILE A CA 1
ATOM 931 C C . ILE A 1 113 ? -13.800 2.377 10.912 1.00 98.81 113 ILE A C 1
ATOM 933 O O . ILE A 1 113 ? -14.887 1.946 10.538 1.00 98.81 113 ILE A O 1
ATOM 937 N N . ALA A 1 114 ? -12.696 1.628 10.891 1.00 98.69 114 ALA A N 1
ATOM 938 C CA . ALA A 1 114 ? -12.659 0.291 10.308 1.00 98.69 114 ALA A CA 1
ATOM 939 C C . ALA A 1 114 ? -13.599 -0.676 11.046 1.00 98.69 114 ALA A C 1
ATOM 941 O O . ALA A 1 114 ? -14.325 -1.448 10.414 1.00 98.69 114 ALA A O 1
ATOM 942 N N . LYS A 1 115 ? -13.674 -0.566 12.380 1.00 98.44 115 LYS A N 1
ATOM 943 C CA . LYS A 1 115 ? -14.565 -1.378 13.216 1.00 98.44 115 LYS A CA 1
ATOM 944 C C . LYS A 1 115 ? -16.043 -1.216 12.849 1.00 98.44 115 LYS A C 1
ATOM 946 O O . LYS A 1 115 ? -16.761 -2.212 12.879 1.00 98.44 115 LYS A O 1
ATOM 951 N N . LYS A 1 116 ? -16.498 -0.016 12.456 1.00 98.44 116 LYS A N 1
ATOM 952 C CA . LYS A 1 116 ? -17.888 0.211 11.996 1.00 98.44 116 LYS A CA 1
ATOM 953 C C . LYS A 1 116 ? -18.255 -0.634 10.768 1.00 98.44 116 LYS A C 1
ATOM 955 O O . LYS A 1 116 ? -19.427 -0.936 10.582 1.00 98.44 116 LYS A O 1
ATOM 960 N N . HIS A 1 117 ? -17.259 -1.039 9.983 1.00 98.38 117 HIS A N 1
ATOM 961 C CA . HIS A 1 117 ? -17.408 -1.827 8.757 1.00 98.38 117 HIS A CA 1
ATOM 962 C C . HIS A 1 117 ? -16.895 -3.270 8.906 1.00 98.38 117 HIS A C 1
ATOM 964 O O . HIS A 1 117 ? -16.688 -3.965 7.9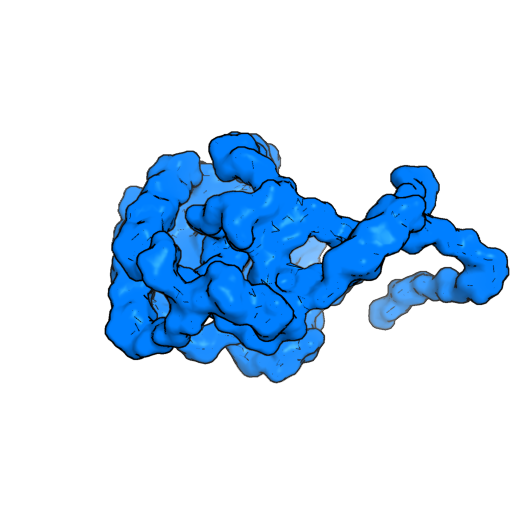17 1.00 98.38 117 HIS A O 1
ATOM 970 N N . ASN A 1 118 ? -16.665 -3.746 10.139 1.00 98.06 118 ASN A N 1
ATOM 971 C CA . ASN A 1 118 ? -16.091 -5.072 10.421 1.00 98.06 118 ASN A CA 1
ATOM 972 C C . ASN A 1 118 ? -14.720 -5.318 9.756 1.00 98.06 118 ASN A C 1
ATOM 974 O O . ASN A 1 118 ? -14.370 -6.454 9.434 1.00 98.06 118 ASN A O 1
ATOM 978 N N . ILE A 1 119 ? -13.942 -4.253 9.564 1.00 98.56 119 ILE A N 1
ATOM 979 C CA . ILE A 1 119 ? -12.589 -4.292 9.012 1.00 98.56 119 ILE A CA 1
ATOM 980 C C . ILE A 1 119 ? -11.597 -4.130 10.165 1.00 98.56 119 ILE A C 1
ATOM 982 O O . ILE A 1 119 ? -11.782 -3.290 11.046 1.00 98.56 119 ILE A O 1
ATOM 986 N N . THR A 1 120 ? -10.514 -4.905 10.162 1.00 98.31 120 THR A N 1
ATOM 987 C CA . THR A 1 120 ? -9.387 -4.672 11.075 1.00 98.31 120 THR A CA 1
ATOM 988 C C . THR A 1 120 ? -8.286 -3.881 10.384 1.00 98.31 120 THR A C 1
ATOM 990 O O . THR A 1 120 ? -8.102 -3.976 9.168 1.00 98.31 120 THR A O 1
ATOM 993 N N . VAL A 1 121 ? -7.482 -3.174 11.174 1.00 98.44 121 VAL A N 1
ATOM 994 C CA . VAL A 1 121 ? -6.295 -2.462 10.688 1.00 98.44 121 VAL A CA 1
ATOM 995 C C . VAL A 1 121 ? -5.057 -3.001 11.390 1.00 98.44 121 VAL A C 1
ATOM 997 O O . VAL A 1 121 ? -5.103 -3.311 12.580 1.00 98.44 121 VAL A O 1
ATOM 1000 N N . GLN A 1 122 ? -3.960 -3.134 10.653 1.00 97.50 122 GLN A N 1
ATOM 1001 C CA . GLN A 1 122 ? -2.654 -3.503 11.194 1.00 97.50 122 GLN A CA 1
ATOM 1002 C C . GLN A 1 122 ? -1.544 -2.701 10.526 1.00 97.50 122 GLN A C 1
ATOM 1004 O O . GLN A 1 122 ? -1.698 -2.209 9.407 1.00 97.50 122 GLN A O 1
ATOM 1009 N N . THR A 1 123 ? -0.398 -2.635 11.188 1.00 96.62 123 THR A N 1
ATOM 1010 C CA . THR A 1 123 ? 0.833 -2.101 10.606 1.00 96.62 123 THR A CA 1
ATOM 1011 C C . THR A 1 123 ? 1.662 -3.201 9.934 1.00 96.62 123 THR A C 1
ATOM 1013 O O . THR A 1 123 ? 1.537 -4.384 10.258 1.00 96.62 123 THR A O 1
ATOM 1016 N N . CYS A 1 124 ? 2.514 -2.836 8.973 1.00 94.12 124 CYS A N 1
ATOM 1017 C CA . CYS A 1 124 ? 3.440 -3.754 8.308 1.00 94.12 124 CYS A CA 1
ATOM 1018 C C . CYS A 1 124 ? 4.884 -3.490 8.737 1.00 94.12 124 CYS A C 1
ATOM 1020 O O . CYS A 1 124 ? 5.497 -2.548 8.256 1.00 94.12 124 CYS A O 1
ATOM 1022 N N . ALA A 1 125 ? 5.463 -4.381 9.546 1.00 89.50 125 ALA A N 1
ATOM 1023 C CA . ALA A 1 125 ? 6.871 -4.301 9.949 1.00 89.50 125 ALA A CA 1
ATOM 1024 C C . ALA A 1 125 ? 7.275 -2.989 10.656 1.00 89.50 125 ALA A C 1
ATOM 1026 O O . ALA A 1 125 ? 8.446 -2.613 10.627 1.00 89.50 125 ALA A O 1
ATOM 1027 N N . GLU A 1 126 ? 6.316 -2.343 11.321 1.00 89.88 126 GLU A N 1
ATOM 1028 C CA . GLU A 1 126 ? 6.510 -1.086 12.041 1.00 89.88 126 GLU A CA 1
ATOM 1029 C C . GLU A 1 126 ? 6.876 -1.322 13.505 1.00 89.88 126 GLU A C 1
ATOM 1031 O O . GLU A 1 126 ? 6.310 -2.191 14.177 1.00 89.88 126 GLU A O 1
ATOM 1036 N N . LYS A 1 127 ? 7.771 -0.480 14.035 1.00 88.06 127 LYS A N 1
ATOM 1037 C CA . LYS A 1 127 ? 8.013 -0.408 15.483 1.00 88.06 127 LYS A CA 1
ATOM 1038 C C . LYS A 1 127 ? 6.768 0.120 16.201 1.00 88.06 127 LYS A C 1
ATOM 1040 O O . LYS A 1 127 ? 6.336 -0.461 17.197 1.00 88.06 127 LYS A O 1
ATOM 1045 N N . GLN A 1 128 ? 6.193 1.201 15.676 1.00 90.00 128 GLN A N 1
ATOM 1046 C CA . GLN A 1 128 ? 4.977 1.811 16.198 1.00 90.00 128 GLN A CA 1
ATOM 1047 C C . GLN A 1 128 ? 3.762 1.062 15.645 1.00 90.00 128 GLN A C 1
ATOM 1049 O O . GLN A 1 128 ? 3.194 1.420 14.618 1.00 90.00 128 GLN A O 1
ATOM 1054 N N . ASN A 1 129 ? 3.391 -0.038 16.303 1.00 92.69 129 ASN A N 1
ATOM 1055 C CA . ASN A 1 129 ? 2.381 -0.956 15.772 1.00 92.69 129 ASN A CA 1
ATOM 1056 C C . ASN A 1 129 ? 0.921 -0.524 16.006 1.00 92.69 129 ASN A C 1
ATOM 1058 O O . ASN A 1 129 ? 0.021 -1.134 15.426 1.00 92.69 129 ASN A O 1
ATOM 1062 N N . LEU A 1 130 ? 0.707 0.515 16.824 1.00 97.31 130 LEU A N 1
ATOM 1063 C CA . LEU A 1 130 ? -0.587 1.125 17.160 1.00 97.31 130 LEU A CA 1
ATOM 1064 C C . LEU A 1 130 ? -1.605 0.175 17.814 1.00 97.31 130 LEU A C 1
ATOM 1066 O O . LEU A 1 130 ? -2.798 0.480 17.869 1.00 97.31 130 LEU A O 1
ATOM 1070 N N . VAL A 1 131 ? -1.157 -0.970 18.339 1.00 97.50 131 VAL A N 1
ATOM 1071 C CA . VAL A 1 131 ? -2.038 -1.970 18.965 1.00 97.50 131 VAL A CA 1
ATOM 1072 C C . VAL A 1 131 ? -2.777 -1.389 20.169 1.00 97.50 131 VAL A C 1
ATOM 1074 O O . VAL A 1 131 ? -3.944 -1.712 20.382 1.00 97.50 131 VAL A O 1
ATOM 1077 N N . GLN A 1 132 ? -2.148 -0.472 20.910 1.00 97.62 132 GLN A N 1
ATOM 1078 C CA . GLN A 1 132 ? -2.778 0.223 22.034 1.00 97.62 132 GLN A CA 1
ATOM 1079 C C . GLN A 1 132 ? -4.017 1.041 21.631 1.00 97.62 132 GLN A C 1
ATOM 1081 O O . GLN A 1 132 ? -4.865 1.311 22.475 1.00 97.62 132 GLN A O 1
ATOM 1086 N N . TYR A 1 133 ? -4.155 1.382 20.346 1.00 98.19 133 TYR A N 1
ATOM 1087 C CA . TYR A 1 133 ? -5.292 2.125 19.798 1.00 98.19 133 TYR A CA 1
ATOM 1088 C C . TYR A 1 133 ? -6.306 1.224 19.066 1.00 98.19 133 TYR A C 1
ATOM 1090 O O . TYR A 1 133 ? -7.244 1.702 18.429 1.00 98.19 133 TYR A O 1
ATOM 1098 N N . GLY A 1 134 ? -6.145 -0.100 19.162 1.00 97.62 134 GLY A N 1
ATOM 1099 C CA . GLY A 1 134 ? -7.066 -1.096 18.607 1.00 97.62 134 GLY A CA 1
ATOM 1100 C C . GLY A 1 134 ? -6.663 -1.672 17.248 1.00 97.62 134 GLY A C 1
ATOM 1101 O O . GLY A 1 134 ? -7.441 -2.418 16.654 1.00 97.62 134 GLY A O 1
ATOM 1102 N N . PHE A 1 135 ? -5.450 -1.387 16.763 1.00 98.25 135 PHE A N 1
ATOM 1103 C CA . PHE A 1 135 ? -4.885 -2.147 15.647 1.00 98.25 135 PHE A CA 1
ATOM 1104 C C . PHE A 1 135 ? -4.610 -3.587 16.087 1.00 98.25 135 PHE A C 1
ATOM 1106 O O . PHE A 1 135 ? -4.296 -3.860 17.246 1.00 98.25 135 PHE A O 1
ATOM 1113 N N . ILE A 1 136 ? -4.682 -4.526 15.148 1.00 97.00 136 ILE A N 1
ATOM 1114 C CA . ILE A 1 136 ? -4.281 -5.907 15.413 1.00 97.00 136 ILE A CA 1
ATOM 1115 C C . ILE A 1 136 ? -2.786 -6.085 15.142 1.00 97.00 136 ILE A C 1
ATOM 1117 O O . ILE A 1 136 ? -2.209 -5.448 14.259 1.00 97.00 136 ILE A O 1
ATOM 1121 N N . LYS A 1 137 ? -2.159 -7.010 15.871 1.00 93.62 137 LYS A N 1
ATOM 1122 C CA . LYS A 1 137 ? -0.801 -7.470 15.577 1.00 93.62 137 LYS A CA 1
ATOM 1123 C C . LYS A 1 137 ? -0.870 -8.701 14.678 1.00 93.62 137 LYS A C 1
ATOM 1125 O O . LYS A 1 137 ? -1.263 -9.774 15.133 1.00 93.62 137 LYS A O 1
ATOM 1130 N N . SER A 1 138 ? -0.488 -8.554 13.414 1.00 92.56 138 SER A N 1
ATOM 1131 C CA . SER A 1 138 ? -0.377 -9.677 12.482 1.00 92.56 138 SER A CA 1
ATOM 1132 C C . SER A 1 138 ? 0.636 -9.395 11.378 1.00 92.56 138 SER A C 1
ATOM 1134 O O . SER A 1 138 ? 0.898 -8.243 11.033 1.00 92.56 138 SER A O 1
ATOM 1136 N N . ASP A 1 139 ? 1.175 -10.459 10.792 1.00 91.88 139 ASP A N 1
ATOM 1137 C CA . ASP A 1 139 ? 2.020 -10.380 9.605 1.00 91.88 139 ASP A CA 1
ATOM 1138 C C . ASP A 1 139 ? 1.187 -10.221 8.329 1.00 91.88 139 ASP A C 1
ATOM 1140 O O . ASP A 1 139 ? 0.009 -10.568 8.278 1.00 91.88 139 ASP A O 1
ATOM 1144 N N . CYS A 1 140 ? 1.814 -9.736 7.253 1.00 91.94 140 CYS A N 1
ATOM 1145 C CA . CYS A 1 140 ? 1.160 -9.670 5.939 1.00 91.94 140 CYS A CA 1
ATOM 1146 C C . CYS A 1 140 ? 0.884 -11.062 5.355 1.00 91.94 140 CYS A C 1
ATOM 1148 O O . CYS A 1 140 ? -0.088 -11.232 4.626 1.00 91.94 140 CYS A O 1
ATOM 1150 N N . LEU A 1 141 ? 1.747 -12.038 5.657 1.00 92.69 141 LEU A N 1
ATOM 1151 C CA . LEU A 1 141 ? 1.612 -13.422 5.218 1.00 92.69 141 LEU A CA 1
ATOM 1152 C C . LEU A 1 141 ? 2.002 -14.367 6.359 1.00 92.69 141 LEU A C 1
ATOM 1154 O O . LEU A 1 141 ? 3.182 -14.653 6.571 1.00 92.69 141 LEU A O 1
ATOM 1158 N N . THR A 1 142 ? 1.002 -14.840 7.099 1.00 92.25 142 THR A N 1
ATOM 1159 C CA . THR A 1 142 ? 1.209 -15.705 8.269 1.00 92.25 142 THR A CA 1
ATOM 1160 C C . THR A 1 142 ? 1.379 -17.179 7.873 1.00 92.25 142 THR A C 1
ATOM 1162 O O . THR A 1 142 ? 0.794 -17.621 6.877 1.00 92.25 142 THR A O 1
ATOM 1165 N N . PRO A 1 143 ? 2.087 -17.992 8.682 1.00 92.81 143 PRO A N 1
ATOM 1166 C CA . PRO A 1 143 ? 2.174 -19.439 8.472 1.00 92.81 143 PRO A CA 1
ATOM 1167 C C . PRO A 1 143 ? 0.806 -20.127 8.375 1.00 92.81 143 PRO A C 1
ATOM 1169 O O . PRO A 1 143 ? 0.590 -20.964 7.505 1.00 92.81 143 PRO A O 1
ATOM 1172 N N . ASN A 1 144 ? -0.152 -19.732 9.219 1.00 92.25 144 ASN A N 1
ATOM 1173 C CA . ASN A 1 144 ? -1.508 -20.287 9.201 1.00 92.25 144 ASN A CA 1
ATOM 1174 C C . ASN A 1 144 ? -2.234 -20.003 7.876 1.00 92.25 144 ASN A C 1
ATOM 1176 O O . ASN A 1 144 ? -2.922 -20.868 7.340 1.00 92.25 144 ASN A O 1
ATOM 1180 N N . MET A 1 145 ? -2.072 -18.797 7.323 1.00 92.06 145 MET A N 1
ATOM 1181 C CA . MET A 1 145 ? -2.677 -18.435 6.041 1.00 92.06 145 MET A CA 1
ATOM 1182 C C . MET A 1 145 ? -2.083 -19.254 4.890 1.00 92.06 145 MET A C 1
ATOM 1184 O O . MET A 1 145 ? -2.829 -19.777 4.063 1.00 92.06 145 MET A O 1
ATOM 1188 N N . VAL A 1 146 ? -0.758 -19.419 4.863 1.00 93.25 146 VAL A N 1
ATOM 1189 C CA . VAL A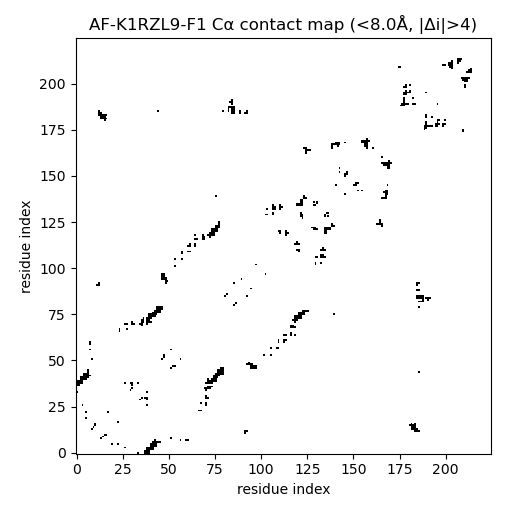 1 146 ? -0.078 -20.250 3.857 1.00 93.25 146 VAL A CA 1
ATOM 1190 C C . VAL A 1 146 ? -0.485 -21.718 3.991 1.00 93.25 146 VAL A C 1
ATOM 1192 O O . VAL A 1 146 ? -0.793 -22.347 2.978 1.00 93.25 146 VAL A O 1
ATOM 1195 N N . PHE A 1 147 ? -0.565 -22.250 5.213 1.00 94.38 147 PHE A N 1
ATOM 1196 C CA . PHE A 1 147 ? -1.044 -23.610 5.466 1.00 94.38 147 PHE A CA 1
ATOM 1197 C C . PHE A 1 147 ? -2.458 -23.821 4.914 1.00 94.38 147 PHE A C 1
ATOM 1199 O O . PHE A 1 147 ? -2.676 -24.755 4.149 1.00 94.38 147 PHE A O 1
ATOM 1206 N N . LYS A 1 148 ? -3.400 -22.915 5.209 1.00 92.50 148 LYS A N 1
ATOM 1207 C CA . LYS A 1 148 ? -4.775 -22.993 4.685 1.00 92.50 148 LYS A CA 1
ATOM 1208 C C . LYS A 1 148 ? -4.845 -22.961 3.155 1.00 92.50 148 LYS A C 1
ATOM 1210 O O . LYS A 1 148 ? -5.714 -23.604 2.583 1.00 92.50 148 LYS A O 1
ATOM 1215 N N . LEU A 1 149 ? -3.957 -22.210 2.502 1.00 91.81 149 LEU A N 1
ATOM 1216 C CA . LEU A 1 149 ? -3.956 -22.046 1.044 1.00 91.81 149 LEU A CA 1
ATOM 1217 C C . LEU A 1 149 ? -3.230 -23.162 0.286 1.00 91.81 149 LEU A C 1
ATOM 1219 O O . LEU A 1 149 ? -3.522 -23.385 -0.883 1.00 91.81 149 LEU A O 1
ATOM 1223 N N . THR A 1 150 ? -2.245 -23.810 0.908 1.00 92.56 150 THR A N 1
ATOM 1224 C CA . THR A 1 150 ? -1.292 -24.677 0.190 1.00 92.56 150 THR A CA 1
ATOM 1225 C C . THR A 1 150 ? -1.092 -26.052 0.822 1.00 92.56 150 THR A C 1
ATOM 1227 O O . THR A 1 150 ? -0.470 -26.915 0.210 1.00 92.56 150 THR A O 1
ATOM 1230 N N . GLY A 1 151 ? -1.546 -26.258 2.062 1.00 94.81 151 GLY A N 1
ATOM 1231 C CA . GLY A 1 151 ? -1.244 -27.447 2.863 1.00 94.81 151 GLY A CA 1
ATOM 1232 C C . GLY A 1 151 ? 0.204 -27.525 3.366 1.00 94.81 151 GLY A C 1
ATOM 1233 O O . GLY A 1 151 ? 0.571 -28.495 4.029 1.00 94.81 151 GLY A O 1
ATOM 1234 N N . LEU A 1 152 ? 1.051 -26.528 3.079 1.00 92.69 152 LEU A N 1
ATOM 1235 C CA . LEU A 1 152 ? 2.444 -26.523 3.523 1.00 92.69 152 LEU A CA 1
ATOM 1236 C C . LEU A 1 152 ? 2.536 -26.335 5.039 1.00 92.69 152 LEU A C 1
ATOM 1238 O O . LEU A 1 152 ? 2.023 -25.367 5.591 1.00 92.69 152 LEU A O 1
ATOM 1242 N N . THR A 1 153 ? 3.251 -27.241 5.705 1.00 92.19 153 THR A N 1
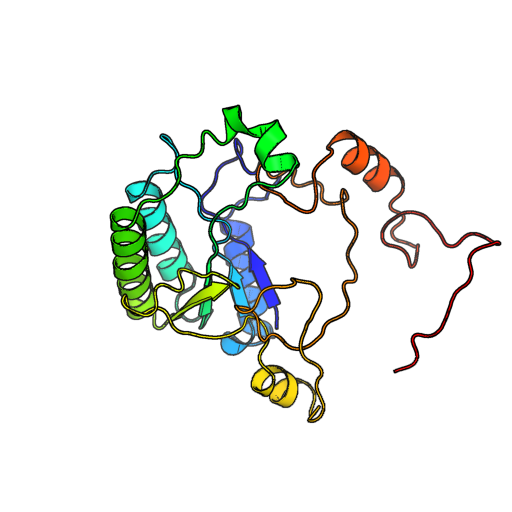ATOM 1243 C CA . THR A 1 153 ? 3.477 -27.215 7.163 1.00 92.19 153 THR A CA 1
ATOM 1244 C C . THR A 1 153 ? 4.874 -26.737 7.545 1.00 92.19 153 THR A C 1
ATOM 1246 O O . THR A 1 153 ? 5.079 -26.221 8.640 1.00 92.19 153 THR A O 1
ATOM 1249 N N . LYS A 1 154 ? 5.850 -26.882 6.641 1.00 90.19 154 LYS A N 1
ATOM 1250 C CA . LYS A 1 154 ? 7.236 -26.447 6.842 1.00 90.19 154 LYS A CA 1
ATOM 1251 C C . LYS A 1 154 ? 7.494 -25.179 6.044 1.00 90.19 154 LYS A C 1
ATOM 1253 O O . LYS A 1 154 ? 7.583 -25.218 4.819 1.00 90.19 154 LYS A O 1
ATOM 1258 N N . MET A 1 155 ? 7.623 -24.068 6.755 1.00 91.44 155 MET A N 1
ATOM 1259 C CA . MET A 1 155 ? 7.813 -22.735 6.193 1.00 91.44 155 MET A CA 1
ATOM 1260 C C . MET A 1 155 ? 9.016 -22.077 6.856 1.00 91.44 155 MET A C 1
ATOM 1262 O O . MET A 1 155 ? 9.166 -22.139 8.076 1.00 91.44 155 MET A O 1
ATOM 1266 N N . LYS A 1 156 ? 9.882 -21.458 6.053 1.00 91.69 156 LYS A N 1
ATOM 1267 C CA . LYS A 1 156 ? 10.963 -20.615 6.568 1.00 91.69 156 LYS A CA 1
ATOM 1268 C C . LYS A 1 156 ? 10.415 -19.216 6.841 1.00 91.69 156 LYS A C 1
ATOM 1270 O O . LYS A 1 156 ? 9.482 -18.774 6.171 1.00 91.69 156 LYS A O 1
ATOM 1275 N N . LYS A 1 157 ? 11.003 -18.524 7.813 1.00 91.25 157 LYS A N 1
ATOM 1276 C CA . LYS A 1 157 ? 10.736 -17.104 8.064 1.00 91.25 157 LYS A CA 1
ATOM 1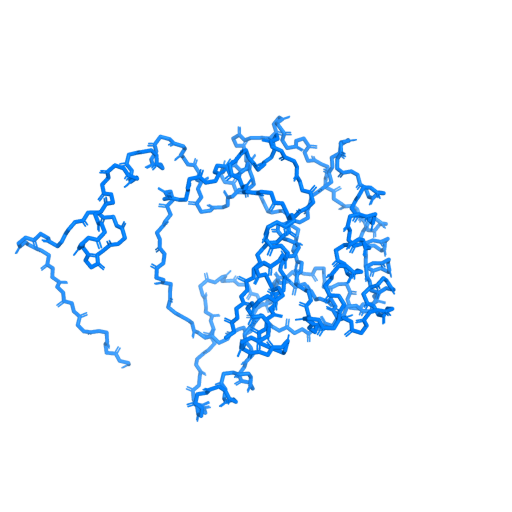277 C C . LYS A 1 157 ? 11.428 -16.253 6.997 1.00 91.25 157 LYS A C 1
ATOM 1279 O O . LYS A 1 157 ? 12.546 -16.556 6.584 1.00 91.25 157 LYS A O 1
ATOM 1284 N N . TRP A 1 158 ? 10.780 -15.174 6.581 1.00 90.75 158 TRP A N 1
ATOM 1285 C CA . TRP A 1 158 ? 11.344 -14.186 5.673 1.00 90.75 158 TRP A CA 1
ATOM 1286 C C . TRP A 1 158 ? 12.472 -13.394 6.336 1.00 90.75 158 TRP A C 1
ATOM 1288 O O . TRP A 1 158 ? 12.289 -12.800 7.396 1.00 90.75 158 TRP A O 1
ATOM 1298 N N . THR A 1 159 ? 13.641 -13.349 5.699 1.00 88.81 159 THR A N 1
ATOM 1299 C CA . THR A 1 159 ? 14.843 -12.710 6.266 1.00 88.81 159 THR A CA 1
ATOM 1300 C C . THR A 1 159 ? 15.287 -11.452 5.520 1.00 88.81 159 THR A C 1
ATOM 1302 O O . THR A 1 159 ? 16.139 -10.717 6.020 1.00 88.81 159 THR A O 1
ATOM 1305 N N . SER A 1 160 ? 14.708 -11.145 4.352 1.00 84.69 160 SER A N 1
ATOM 1306 C CA . SER A 1 160 ? 15.235 -10.082 3.480 1.00 84.69 160 SER A CA 1
ATOM 1307 C C . SER A 1 160 ? 15.094 -8.669 4.057 1.00 84.69 160 SER A C 1
ATOM 1309 O O . SER A 1 160 ? 15.934 -7.817 3.782 1.00 84.69 160 SER A O 1
ATOM 1311 N N . ARG A 1 161 ? 14.080 -8.417 4.899 1.00 78.44 161 ARG A N 1
ATOM 1312 C CA . ARG A 1 161 ? 13.824 -7.089 5.488 1.00 78.44 161 ARG A CA 1
ATOM 1313 C C . ARG A 1 161 ? 14.740 -6.723 6.662 1.00 78.44 161 ARG A C 1
ATOM 1315 O O . ARG A 1 161 ? 14.696 -5.581 7.096 1.00 78.44 161 ARG A O 1
ATOM 1322 N N . LYS A 1 162 ? 15.535 -7.666 7.191 1.00 82.94 162 LYS A N 1
ATOM 1323 C CA . LYS A 1 162 ? 16.456 -7.449 8.331 1.00 82.94 162 LYS A CA 1
ATOM 1324 C C . LYS A 1 162 ? 15.834 -6.658 9.503 1.00 82.94 162 LYS A C 1
ATOM 1326 O O . LYS A 1 162 ? 16.496 -5.830 10.117 1.00 82.94 162 LYS A O 1
ATOM 1331 N N . THR A 1 163 ? 14.562 -6.909 9.812 1.00 85.62 163 THR A N 1
ATOM 1332 C CA . THR A 1 163 ? 13.805 -6.226 10.873 1.00 85.62 163 THR A CA 1
ATOM 1333 C C . THR A 1 163 ? 13.226 -7.253 11.846 1.00 85.62 163 THR A C 1
ATOM 1335 O O . THR A 1 163 ? 12.755 -8.303 11.394 1.00 85.62 163 THR A O 1
ATOM 1338 N N . PRO A 1 164 ? 13.231 -6.989 13.166 1.00 87.62 164 PRO A N 1
ATOM 1339 C CA . PRO A 1 164 ? 12.583 -7.864 14.139 1.00 87.62 164 PRO A CA 1
ATOM 1340 C C . PRO A 1 164 ? 11.050 -7.766 14.097 1.00 87.62 164 PRO A C 1
ATOM 1342 O O . PRO A 1 164 ? 10.382 -8.582 14.718 1.00 87.62 164 PRO A O 1
ATOM 1345 N N . TYR A 1 165 ? 10.486 -6.791 13.376 1.00 89.44 165 TYR A N 1
ATOM 1346 C CA . TYR A 1 165 ? 9.045 -6.513 13.358 1.00 89.44 165 TYR A CA 1
ATOM 1347 C C . TYR A 1 165 ? 8.282 -7.252 12.245 1.00 89.44 165 TYR A C 1
ATOM 1349 O O . TYR A 1 165 ? 7.111 -6.970 12.014 1.00 89.44 165 TYR A O 1
ATOM 1357 N N . CYS A 1 166 ? 8.936 -8.166 11.521 1.00 91.25 166 CYS A N 1
ATOM 1358 C CA . CYS A 1 166 ? 8.324 -8.945 10.447 1.00 91.25 166 CYS A CA 1
ATOM 1359 C C . CYS A 1 166 ? 8.608 -10.437 10.638 1.00 91.25 166 CYS A C 1
ATOM 1361 O O . CYS A 1 166 ? 9.767 -10.858 10.607 1.00 91.25 166 CYS A O 1
ATOM 1363 N N . ASP A 1 167 ? 7.543 -11.224 10.772 1.00 90.69 167 ASP A N 1
ATOM 1364 C CA . ASP A 1 167 ? 7.554 -12.682 10.917 1.00 90.69 167 ASP A CA 1
ATOM 1365 C C . ASP A 1 167 ? 6.864 -13.385 9.731 1.00 90.69 167 ASP A C 1
ATOM 1367 O O . ASP A 1 167 ? 6.528 -14.568 9.794 1.00 90.69 167 ASP A O 1
ATOM 1371 N N . CYS A 1 168 ? 6.701 -12.673 8.605 1.00 94.31 168 CYS A N 1
ATOM 1372 C CA . CYS A 1 168 ? 6.132 -13.231 7.378 1.00 94.31 168 CYS A CA 1
ATOM 1373 C C . CYS A 1 168 ? 6.860 -14.509 6.933 1.00 94.31 168 CYS A C 1
ATOM 1375 O O . CYS A 1 168 ? 8.076 -14.651 7.094 1.00 94.31 168 CYS A O 1
ATOM 1377 N N . VAL A 1 169 ? 6.120 -15.409 6.290 1.00 94.19 169 VAL A N 1
ATOM 1378 C CA . VAL A 1 169 ? 6.691 -16.583 5.615 1.00 94.19 169 VAL A CA 1
ATOM 1379 C C . VAL A 1 169 ? 7.606 -16.150 4.465 1.00 94.19 169 VAL A C 1
ATOM 1381 O O . VAL A 1 169 ? 7.360 -15.140 3.804 1.00 94.19 169 VAL A O 1
ATOM 1384 N N . GLU A 1 170 ? 8.672 -16.916 4.229 1.00 92.00 170 GLU A N 1
ATOM 1385 C CA . GLU A 1 170 ? 9.594 -16.709 3.117 1.00 92.00 170 GLU A CA 1
ATOM 1386 C C . GLU A 1 170 ? 8.866 -16.755 1.766 1.00 92.00 170 GLU A C 1
ATOM 1388 O O . GLU A 1 170 ? 8.068 -17.653 1.495 1.00 92.00 170 GLU A O 1
ATOM 1393 N N . MET A 1 171 ? 9.166 -15.783 0.908 1.00 88.81 171 MET A N 1
ATOM 1394 C CA . MET A 1 171 ? 8.579 -15.638 -0.422 1.00 88.81 171 MET A CA 1
ATOM 1395 C C . MET A 1 171 ? 9.676 -15.606 -1.490 1.00 88.81 171 MET A C 1
ATOM 1397 O O . MET A 1 171 ? 10.868 -15.631 -1.203 1.00 88.81 171 MET A O 1
ATOM 1401 N N . VAL A 1 172 ? 9.293 -15.566 -2.759 1.00 87.44 172 VAL A N 1
ATOM 1402 C CA . VAL A 1 172 ? 10.230 -15.287 -3.848 1.00 87.44 172 VAL A CA 1
ATOM 1403 C C . VAL A 1 172 ? 9.694 -14.076 -4.581 1.00 87.44 172 VAL A C 1
ATOM 1405 O O . VAL A 1 172 ? 8.531 -14.071 -4.978 1.00 87.44 172 VAL A O 1
ATOM 1408 N N . ASP A 1 173 ? 10.523 -13.043 -4.703 1.00 85.56 173 ASP A N 1
ATOM 1409 C CA . ASP A 1 173 ? 10.175 -11.889 -5.521 1.00 85.56 173 ASP A CA 1
ATOM 1410 C C . ASP A 1 173 ? 10.255 -12.279 -7.000 1.00 85.56 173 ASP A C 1
ATOM 1412 O O . ASP A 1 173 ? 11.176 -12.981 -7.421 1.00 85.56 173 ASP A O 1
ATOM 1416 N N . VAL A 1 174 ? 9.263 -11.840 -7.763 1.00 86.38 174 VAL A N 1
ATOM 1417 C CA . VAL A 1 174 ? 9.144 -12.047 -9.212 1.00 86.38 174 VAL A CA 1
ATOM 1418 C C . VAL A 1 174 ? 9.136 -10.716 -9.972 1.00 86.38 174 VAL A C 1
ATOM 1420 O O . VAL A 1 174 ? 9.002 -10.703 -11.192 1.00 86.38 174 VAL A O 1
ATOM 1423 N N . GLY A 1 175 ? 9.243 -9.589 -9.262 1.00 88.19 175 GLY A N 1
ATOM 1424 C CA . GLY A 1 175 ? 9.288 -8.253 -9.839 1.00 88.19 175 GLY A CA 1
ATOM 1425 C C . GLY A 1 175 ? 10.703 -7.781 -10.176 1.00 88.19 175 GLY A C 1
ATOM 1426 O O . GLY A 1 175 ? 11.706 -8.404 -9.833 1.00 88.19 175 GLY A O 1
ATOM 1427 N N . ALA A 1 176 ? 10.775 -6.621 -10.827 1.00 92.56 176 ALA A N 1
ATOM 1428 C CA . ALA A 1 176 ? 12.020 -5.899 -11.059 1.00 92.56 176 ALA A CA 1
ATOM 1429 C C . ALA A 1 176 ? 11.840 -4.414 -10.734 1.00 92.56 176 ALA A C 1
ATOM 1431 O O . ALA A 1 176 ? 10.805 -3.811 -11.029 1.00 92.56 176 ALA A O 1
ATOM 1432 N N . TYR A 1 177 ? 12.859 -3.815 -10.124 1.00 94.75 177 TYR A N 1
ATOM 1433 C CA . TYR A 1 177 ? 12.872 -2.390 -9.799 1.00 94.75 177 TYR A CA 1
ATOM 1434 C C . TYR A 1 177 ? 12.972 -1.527 -11.058 1.00 94.75 177 TYR A C 1
ATOM 1436 O O . TYR A 1 177 ? 13.453 -1.970 -12.097 1.00 94.75 177 TYR A O 1
ATOM 1444 N N . ASN A 1 178 ? 12.553 -0.266 -10.947 1.00 96.31 178 ASN A N 1
ATOM 1445 C CA . ASN A 1 178 ? 12.524 0.695 -12.049 1.00 96.31 178 ASN A CA 1
ATOM 1446 C C . ASN A 1 178 ? 11.816 0.138 -13.294 1.00 96.31 178 ASN A C 1
ATOM 1448 O O . ASN A 1 178 ? 12.363 0.186 -14.390 1.00 96.31 178 ASN A O 1
ATOM 1452 N N . THR A 1 179 ? 10.611 -0.403 -13.134 1.00 95.62 179 THR A N 1
ATOM 1453 C CA . THR A 1 179 ? 9.792 -0.921 -14.253 1.00 95.62 179 THR A CA 1
ATOM 1454 C C . THR A 1 179 ? 8.386 -0.348 -14.277 1.00 95.62 179 THR A C 1
ATOM 1456 O O . THR A 1 179 ? 7.797 -0.182 -15.340 1.00 95.62 179 THR A O 1
ATOM 1459 N N . CYS A 1 180 ? 7.834 -0.010 -13.112 1.00 95.25 180 CYS A N 1
ATOM 1460 C CA . CYS A 1 180 ? 6.449 0.423 -13.019 1.00 95.25 180 CYS A CA 1
ATOM 1461 C C . CYS A 1 180 ? 6.259 1.831 -13.618 1.00 95.25 180 CYS A C 1
ATOM 1463 O O . CYS A 1 180 ? 6.935 2.785 -13.242 1.00 95.25 180 CYS A O 1
ATOM 1465 N N . LEU A 1 181 ? 5.288 2.000 -14.513 1.00 95.81 181 LEU A N 1
ATOM 1466 C CA . LEU A 1 181 ? 5.017 3.283 -15.169 1.00 95.81 181 LEU A CA 1
ATOM 1467 C C . LEU A 1 181 ? 4.136 4.236 -14.343 1.00 95.81 181 LEU A C 1
ATOM 1469 O O . LEU A 1 181 ? 3.682 5.245 -14.871 1.00 95.81 181 LEU A O 1
ATOM 1473 N N . HIS A 1 182 ? 3.865 3.959 -13.065 1.00 97.12 182 HIS A N 1
ATOM 1474 C CA . HIS A 1 182 ? 3.017 4.839 -12.248 1.00 97.12 182 HIS A CA 1
ATOM 1475 C C . HIS A 1 182 ? 3.724 6.118 -11.775 1.00 97.12 182 HIS A C 1
ATOM 1477 O O . HIS A 1 182 ? 3.054 7.115 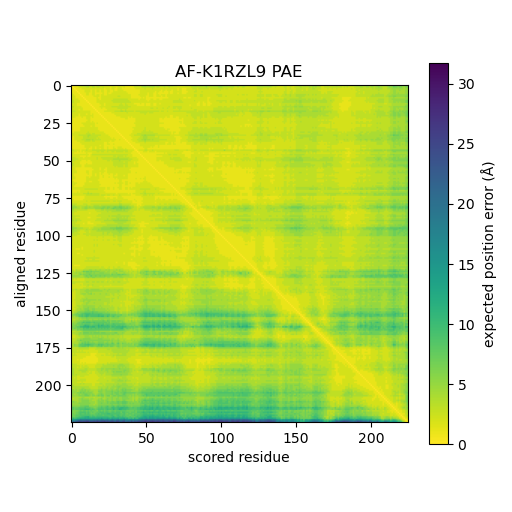-11.504 1.00 97.12 182 HIS A O 1
ATOM 1483 N N . PHE A 1 183 ? 5.062 6.094 -11.693 1.00 97.19 183 PHE A N 1
ATOM 1484 C CA . PHE A 1 183 ? 5.915 7.208 -11.244 1.00 97.19 183 PHE A CA 1
ATOM 1485 C C . PHE A 1 183 ? 5.513 7.807 -9.882 1.00 97.19 183 PHE A C 1
ATOM 1487 O O . PHE A 1 183 ? 5.635 9.015 -9.665 1.00 97.19 183 PHE A O 1
ATOM 1494 N N . CYS A 1 184 ? 5.028 6.967 -8.958 1.00 97.81 184 CYS A N 1
ATOM 1495 C CA . CYS A 1 184 ? 4.668 7.406 -7.612 1.00 97.81 184 CYS A CA 1
ATOM 1496 C C . CYS A 1 184 ? 5.887 7.996 -6.896 1.00 97.81 184 CYS A C 1
ATOM 1498 O O . CYS A 1 184 ? 6.952 7.374 -6.844 1.00 97.81 184 CYS A O 1
ATOM 1500 N N . LYS A 1 185 ? 5.723 9.180 -6.307 1.00 97.38 185 LYS A N 1
ATOM 1501 C CA . LYS A 1 185 ? 6.828 9.973 -5.746 1.00 97.38 185 LYS A CA 1
ATOM 1502 C C . LYS A 1 185 ? 7.423 9.386 -4.465 1.00 97.38 185 LYS A C 1
ATOM 1504 O O . LYS A 1 185 ? 8.574 9.661 -4.148 1.00 97.38 185 LYS A O 1
ATOM 1509 N N . TYR A 1 186 ? 6.677 8.512 -3.791 1.00 96.56 186 TYR A N 1
ATOM 1510 C CA . TYR A 1 186 ? 7.118 7.779 -2.603 1.00 96.56 186 TYR A CA 1
ATOM 1511 C C . TYR A 1 186 ? 7.683 6.377 -2.899 1.00 96.56 186 TYR A C 1
ATOM 1513 O O . TYR A 1 186 ? 8.043 5.648 -1.980 1.00 96.56 186 TYR A O 1
ATOM 1521 N N . CYS A 1 187 ? 7.719 5.943 -4.165 1.00 95.44 187 CYS A N 1
ATOM 1522 C CA . CYS A 1 187 ? 8.011 4.545 -4.488 1.00 95.44 187 CYS A CA 1
ATOM 1523 C C . CYS A 1 187 ? 9.451 4.149 -4.125 1.00 95.44 187 CYS A C 1
ATOM 1525 O O . CYS A 1 187 ? 10.398 4.756 -4.621 1.00 95.44 187 CYS A O 1
ATOM 1527 N N . TYR A 1 188 ? 9.619 3.083 -3.340 1.00 92.44 188 TYR A N 1
ATOM 1528 C CA . TYR A 1 188 ? 10.940 2.534 -3.020 1.00 92.44 188 TYR A CA 1
ATOM 1529 C C . TYR A 1 188 ? 11.567 1.769 -4.201 1.00 92.44 188 TYR A C 1
ATOM 1531 O O . TYR A 1 188 ? 12.780 1.818 -4.396 1.00 92.44 188 TYR A O 1
ATOM 1539 N N . ALA A 1 189 ? 10.743 1.090 -5.010 1.00 93.88 189 ALA A N 1
ATOM 1540 C CA . ALA A 1 189 ? 11.191 0.239 -6.117 1.00 93.88 189 ALA A CA 1
ATOM 1541 C C . ALA A 1 189 ? 11.500 1.022 -7.406 1.00 93.88 189 ALA A C 1
ATOM 1543 O O . ALA A 1 189 ? 12.279 0.562 -8.235 1.00 93.88 189 ALA A O 1
ATOM 1544 N N . ASN A 1 190 ? 10.918 2.210 -7.582 1.00 94.38 190 ASN A N 1
ATOM 1545 C CA . ASN A 1 190 ? 11.163 3.083 -8.730 1.00 94.38 190 ASN A CA 1
ATOM 1546 C C . ASN A 1 190 ? 11.857 4.365 -8.281 1.00 94.38 190 ASN A C 1
ATOM 1548 O O . ASN A 1 190 ? 11.201 5.351 -7.961 1.00 94.38 190 ASN A O 1
ATOM 1552 N N . TYR A 1 191 ? 13.183 4.364 -8.285 1.00 93.06 191 TYR A N 1
ATOM 1553 C CA . TYR A 1 191 ? 13.999 5.496 -7.840 1.00 93.06 191 TYR A CA 1
ATOM 1554 C C . TYR A 1 191 ? 14.684 6.260 -8.976 1.00 93.06 191 TYR A C 1
ATOM 1556 O O . TYR A 1 191 ? 15.394 7.234 -8.716 1.00 93.06 191 TYR A O 1
ATOM 1564 N N . SER A 1 192 ? 14.509 5.821 -10.224 1.00 94.94 192 SER A N 1
ATOM 1565 C CA . SER A 1 192 ? 15.032 6.493 -11.413 1.00 94.94 192 SER A CA 1
ATOM 1566 C C . SER A 1 192 ? 14.018 6.444 -12.552 1.00 94.94 192 SER A C 1
ATOM 1568 O O . SER A 1 192 ? 13.833 5.405 -13.184 1.00 94.94 192 SER A O 1
ATOM 1570 N N . GLU A 1 193 ? 13.386 7.581 -12.859 1.00 94.31 193 GLU A N 1
ATOM 1571 C CA . GLU A 1 193 ? 12.430 7.674 -13.975 1.00 94.31 193 GLU A CA 1
ATOM 1572 C C . GLU A 1 193 ? 13.099 7.364 -15.327 1.00 94.31 193 GLU A C 1
ATOM 1574 O O . GLU A 1 193 ? 12.491 6.737 -16.193 1.00 94.31 193 GLU A O 1
ATOM 1579 N N . LYS A 1 194 ? 14.383 7.723 -15.483 1.00 96.25 194 LYS A N 1
ATOM 1580 C CA . LYS A 1 194 ? 15.181 7.389 -16.671 1.00 96.25 194 LYS A CA 1
ATOM 1581 C C . LYS A 1 194 ? 15.303 5.875 -16.862 1.00 96.25 194 LYS A C 1
ATOM 1583 O O . LYS A 1 194 ? 15.091 5.393 -17.974 1.00 96.25 194 LYS A O 1
ATOM 1588 N N . GLU A 1 195 ? 15.611 5.135 -15.795 1.00 96.81 195 GLU A N 1
ATOM 1589 C CA . GLU A 1 195 ? 15.711 3.671 -15.870 1.00 96.81 195 GLU A CA 1
ATOM 1590 C C . GLU A 1 195 ? 14.339 3.034 -16.097 1.00 96.81 195 GLU A C 1
ATOM 1592 O O . GLU A 1 195 ? 14.242 2.119 -16.903 1.00 96.81 195 GLU A O 1
ATOM 1597 N N . VAL A 1 196 ? 13.266 3.571 -15.500 1.00 96.81 196 VAL A N 1
ATOM 1598 C CA . VAL A 1 196 ? 11.888 3.120 -15.778 1.00 96.81 196 VAL A CA 1
ATOM 1599 C C . VAL A 1 196 ? 11.562 3.214 -17.267 1.00 96.81 196 VAL A C 1
ATOM 1601 O O . VAL A 1 196 ? 11.095 2.246 -17.862 1.00 96.81 196 VAL A O 1
ATOM 1604 N N . ILE A 1 197 ? 11.832 4.361 -17.892 1.00 96.75 197 ILE A N 1
ATOM 1605 C CA . ILE A 1 197 ? 11.556 4.564 -19.320 1.00 96.75 197 ILE A CA 1
ATOM 1606 C C . ILE A 1 197 ? 12.413 3.631 -20.182 1.00 96.75 197 ILE A C 1
ATOM 1608 O O . ILE A 1 197 ? 11.914 3.084 -21.165 1.00 96.75 197 ILE A O 1
ATOM 1612 N N . LYS A 1 198 ? 13.690 3.443 -19.828 1.00 97.19 198 LYS A N 1
ATOM 1613 C CA . LYS A 1 198 ? 14.594 2.521 -20.526 1.00 97.19 198 LYS A CA 1
ATOM 1614 C C . LYS A 1 198 ? 14.094 1.077 -20.427 1.00 97.19 198 LYS A C 1
ATOM 1616 O O . LYS A 1 198 ? 13.907 0.440 -21.456 1.00 97.19 198 LYS A O 1
ATOM 1621 N N . ASN A 1 199 ? 13.825 0.593 -19.219 1.00 96.81 199 ASN A N 1
ATOM 1622 C CA . ASN A 1 199 ? 13.373 -0.772 -18.958 1.00 96.81 199 ASN A CA 1
ATOM 1623 C C . ASN A 1 199 ? 12.022 -1.068 -19.606 1.00 96.81 199 ASN A C 1
ATOM 1625 O O . ASN A 1 199 ? 11.836 -2.138 -20.170 1.00 96.81 199 ASN A O 1
ATOM 1629 N N . ASN A 1 200 ? 11.098 -0.106 -19.606 1.00 95.56 200 ASN A N 1
ATOM 1630 C CA . ASN A 1 200 ? 9.812 -0.286 -20.271 1.00 95.56 200 ASN A CA 1
ATOM 1631 C C . ASN A 1 200 ? 9.952 -0.501 -21.787 1.00 95.56 200 ASN A C 1
ATOM 1633 O O . ASN A 1 200 ? 9.163 -1.233 -22.371 1.00 95.56 200 ASN A O 1
ATOM 1637 N N . LYS A 1 201 ? 10.948 0.117 -22.438 1.00 96.31 201 LYS A N 1
ATOM 1638 C CA . LYS A 1 201 ? 11.220 -0.118 -23.869 1.00 96.31 201 LYS A CA 1
ATOM 1639 C C . LYS A 1 201 ? 11.791 -1.508 -24.147 1.00 96.31 201 LYS A C 1
ATOM 1641 O O . LYS A 1 201 ? 11.698 -1.970 -25.274 1.00 96.31 201 LYS A O 1
ATOM 1646 N N . LEU A 1 202 ? 12.392 -2.135 -23.139 1.00 95.44 202 LEU A N 1
ATOM 1647 C CA . LEU A 1 202 ? 12.942 -3.487 -23.213 1.00 95.44 202 LEU A CA 1
ATOM 1648 C C . LEU A 1 202 ? 11.909 -4.556 -22.834 1.00 95.44 202 LEU A C 1
ATOM 1650 O O . LEU A 1 202 ? 12.222 -5.741 -22.875 1.00 95.44 202 LEU A O 1
ATOM 1654 N N . HIS A 1 203 ? 10.699 -4.173 -22.417 1.00 94.81 203 HIS A N 1
ATOM 1655 C CA . HIS A 1 203 ? 9.660 -5.144 -22.109 1.00 94.81 203 HIS A CA 1
ATOM 1656 C C . HIS A 1 203 ? 9.159 -5.806 -23.398 1.00 94.81 203 HIS A C 1
ATOM 1658 O O . HIS A 1 203 ? 8.663 -5.125 -24.296 1.00 94.81 203 HIS A O 1
ATOM 1664 N N . ASN A 1 204 ? 9.247 -7.134 -23.454 1.00 94.25 204 ASN A N 1
ATOM 1665 C CA . ASN A 1 204 ? 8.667 -7.946 -24.514 1.00 94.25 204 ASN A CA 1
ATOM 1666 C C . ASN A 1 204 ? 7.591 -8.875 -23.913 1.00 94.25 204 ASN A C 1
ATOM 1668 O O . ASN A 1 204 ? 7.942 -9.778 -23.157 1.00 94.25 204 ASN A O 1
ATOM 1672 N N . PRO A 1 205 ? 6.299 -8.716 -24.263 1.00 93.19 205 PRO A N 1
ATOM 1673 C CA . PRO A 1 205 ? 5.225 -9.587 -23.774 1.00 93.19 205 PRO A CA 1
ATOM 1674 C C . PRO A 1 205 ? 5.360 -11.073 -24.145 1.00 93.19 205 PRO A C 1
ATOM 1676 O O . PRO A 1 205 ? 4.709 -11.906 -23.522 1.00 93.19 205 PRO A O 1
ATOM 1679 N N . ALA A 1 206 ? 6.159 -11.408 -25.164 1.00 94.19 206 ALA A N 1
ATOM 1680 C CA . ALA A 1 206 ? 6.451 -12.789 -25.555 1.00 94.19 206 ALA A CA 1
ATOM 1681 C C . ALA A 1 206 ? 7.664 -13.386 -24.813 1.00 94.19 206 ALA A C 1
ATOM 1683 O O . ALA A 1 206 ? 7.901 -14.590 -24.905 1.00 94.19 206 ALA A O 1
ATOM 1684 N N . SER A 1 207 ? 8.427 -12.564 -24.085 1.00 93.44 207 SER A N 1
ATOM 1685 C CA . SER A 1 207 ? 9.567 -13.008 -23.283 1.00 93.44 207 SER A CA 1
ATOM 1686 C C . SER A 1 207 ? 9.110 -13.639 -21.969 1.00 93.44 207 SER A C 1
ATOM 1688 O O . SER A 1 207 ? 8.106 -13.246 -21.375 1.00 93.44 207 SER A O 1
ATOM 1690 N N . SER A 1 208 ? 9.892 -14.596 -21.467 1.00 90.00 208 SER A N 1
ATOM 1691 C CA . SER A 1 208 ? 9.731 -15.133 -20.111 1.00 90.00 208 SER A CA 1
ATOM 1692 C C . SER A 1 208 ? 10.268 -14.198 -19.021 1.00 90.00 208 SER A C 1
ATOM 1694 O O . SER A 1 208 ? 10.063 -14.463 -17.837 1.00 90.00 208 SER A O 1
ATOM 1696 N N . LEU A 1 209 ? 10.991 -13.138 -19.397 1.00 91.50 209 LEU A N 1
ATOM 1697 C CA . LEU A 1 209 ? 11.519 -12.128 -18.483 1.00 91.50 209 LEU A CA 1
ATOM 1698 C C . LEU A 1 209 ? 10.616 -10.894 -18.457 1.00 91.50 209 LEU A C 1
ATOM 1700 O O . LEU A 1 209 ? 10.011 -10.514 -19.456 1.00 91.50 209 LEU A O 1
ATOM 1704 N N . LEU A 1 210 ? 10.577 -10.208 -17.311 1.00 90.69 210 LEU A N 1
ATOM 1705 C CA . LEU A 1 210 ? 9.860 -8.935 -17.201 1.00 90.69 210 LEU A CA 1
ATOM 1706 C C . LEU A 1 210 ? 10.517 -7.829 -18.049 1.00 90.69 210 LEU A C 1
ATOM 1708 O O . LEU A 1 210 ? 9.828 -6.931 -18.526 1.00 90.69 210 LEU A O 1
ATOM 1712 N N . ILE A 1 211 ? 11.837 -7.879 -18.228 1.00 93.50 211 ILE A N 1
ATOM 1713 C CA . ILE A 1 211 ? 12.625 -6.921 -19.010 1.00 93.50 211 ILE A CA 1
ATOM 1714 C C . ILE A 1 211 ? 13.637 -7.720 -19.831 1.00 93.50 211 ILE A C 1
ATOM 1716 O O . ILE A 1 211 ? 14.362 -8.527 -19.252 1.00 93.50 211 ILE A O 1
ATOM 1720 N N . GLY A 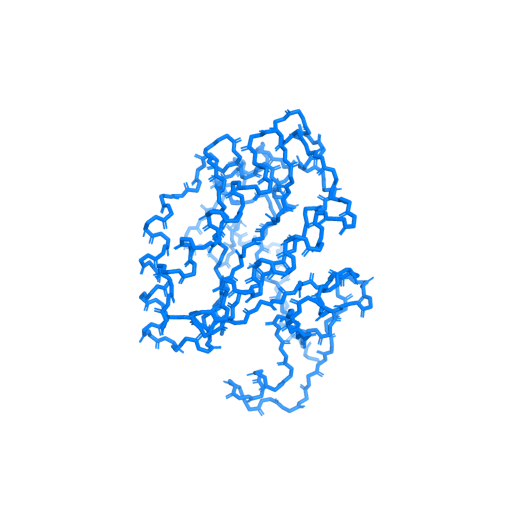1 212 ? 13.723 -7.456 -21.135 1.00 92.44 212 GLY A N 1
ATOM 1721 C CA . GLY A 1 212 ? 14.656 -8.133 -22.033 1.00 92.44 212 GLY A CA 1
ATOM 1722 C C . GLY A 1 212 ? 14.232 -9.555 -22.399 1.00 92.44 212 GLY A C 1
ATOM 1723 O O . GLY A 1 212 ? 13.081 -9.958 -22.205 1.00 92.44 212 GLY A O 1
ATOM 1724 N N . GLU A 1 213 ? 15.179 -10.306 -22.945 1.00 94.88 213 GLU A N 1
ATOM 1725 C CA . GLU A 1 213 ? 15.029 -11.686 -23.407 1.00 94.88 213 GLU A CA 1
ATOM 1726 C C . GLU A 1 213 ? 16.160 -12.543 -22.836 1.00 94.88 213 GLU A C 1
ATOM 1728 O O . GLU A 1 213 ? 17.126 -12.011 -22.294 1.00 94.88 213 GLU A O 1
ATOM 1733 N N . ILE A 1 214 ? 15.996 -13.864 -22.894 1.00 93.94 214 ILE A N 1
ATOM 1734 C CA . ILE A 1 214 ? 17.065 -14.790 -22.516 1.00 93.94 214 ILE A CA 1
ATOM 1735 C C . ILE A 1 214 ? 18.116 -14.751 -23.622 1.00 93.94 214 ILE A C 1
ATOM 1737 O O . ILE A 1 214 ? 17.811 -15.067 -24.773 1.00 93.94 214 ILE A O 1
ATOM 1741 N N . GLU A 1 215 ? 19.342 -14.406 -23.256 1.00 93.94 215 GLU A N 1
ATOM 1742 C CA . GLU A 1 215 ? 20.480 -14.360 -24.165 1.00 93.94 215 GLU A CA 1
ATOM 1743 C C . GLU A 1 215 ? 21.192 -15.720 -24.226 1.00 93.94 215 GLU A C 1
ATOM 1745 O O . GLU A 1 215 ? 21.050 -16.583 -23.357 1.00 93.94 215 GLU A O 1
ATOM 1750 N N . SER A 1 216 ? 21.980 -15.943 -25.281 1.00 94.69 216 SER A N 1
ATOM 1751 C CA . SER A 1 216 ? 22.644 -17.240 -25.510 1.00 94.69 216 SER A CA 1
ATOM 1752 C C . SER A 1 216 ? 23.681 -17.625 -24.443 1.00 94.69 216 SER A C 1
ATOM 1754 O O . SER A 1 216 ? 24.009 -18.804 -24.305 1.00 94.69 216 SER A O 1
ATOM 1756 N N . ASP A 1 217 ? 24.200 -16.645 -23.705 1.00 95.25 217 ASP A N 1
ATOM 1757 C CA . ASP A 1 217 ? 25.172 -16.804 -22.625 1.00 95.25 217 ASP A CA 1
ATOM 1758 C C . ASP A 1 217 ? 24.532 -16.812 -21.224 1.00 95.25 217 ASP A C 1
ATOM 1760 O O . ASP A 1 217 ? 25.234 -17.010 -20.226 1.00 95.25 217 ASP A O 1
ATOM 1764 N N . ASP A 1 218 ? 23.204 -16.675 -21.129 1.00 93.75 218 ASP A N 1
ATOM 1765 C CA . ASP A 1 218 ? 22.490 -16.787 -19.862 1.00 93.75 218 ASP A CA 1
ATOM 1766 C C . ASP A 1 218 ? 22.525 -18.219 -19.311 1.00 93.75 218 ASP A C 1
ATOM 1768 O O . ASP A 1 218 ? 22.276 -19.214 -19.996 1.00 93.75 218 ASP A O 1
ATOM 1772 N N . ILE A 1 219 ? 22.759 -18.338 -18.000 1.00 93.25 219 ILE A N 1
ATOM 1773 C CA . ILE A 1 219 ? 22.753 -19.627 -17.300 1.00 93.25 219 ILE A CA 1
ATOM 1774 C C . ILE A 1 219 ? 21.454 -19.778 -16.510 1.00 93.25 219 ILE A C 1
ATOM 1776 O O . ILE A 1 219 ? 21.320 -19.289 -15.384 1.00 93.25 219 ILE A O 1
ATOM 1780 N N . ILE A 1 220 ? 20.516 -20.547 -17.059 1.00 91.44 220 ILE A N 1
ATOM 1781 C CA . ILE A 1 220 ? 19.253 -20.873 -16.390 1.00 91.44 220 ILE A CA 1
ATOM 1782 C C . ILE A 1 220 ? 19.475 -22.015 -15.396 1.00 91.44 220 ILE A C 1
ATOM 1784 O O . ILE A 1 220 ? 19.863 -23.126 -15.759 1.00 91.44 220 ILE A O 1
ATOM 1788 N N . LYS A 1 221 ? 19.196 -21.758 -14.115 1.00 90.88 221 LYS A N 1
ATOM 1789 C CA . LYS A 1 221 ? 19.299 -22.761 -13.047 1.00 90.88 221 LYS A CA 1
ATOM 1790 C C . LYS A 1 221 ? 17.934 -23.042 -12.444 1.00 90.88 221 LYS A C 1
ATOM 1792 O O . LYS A 1 221 ? 17.218 -22.129 -12.040 1.00 90.88 221 LYS A O 1
ATOM 1797 N N . VAL A 1 222 ? 17.612 -24.324 -12.290 1.00 88.75 222 VAL A N 1
ATOM 1798 C CA . VAL A 1 222 ? 16.457 -24.738 -11.490 1.00 88.75 222 VAL A CA 1
ATOM 1799 C C . VAL A 1 222 ? 16.729 -24.387 -10.031 1.00 88.75 222 VAL A C 1
ATOM 1801 O O . VAL A 1 222 ? 17.733 -24.818 -9.456 1.00 88.75 222 VAL A O 1
ATOM 1804 N N . ARG A 1 223 ? 15.824 -23.627 -9.412 1.00 81.25 223 ARG A N 1
ATOM 1805 C CA . ARG A 1 223 ? 15.890 -23.339 -7.978 1.00 81.25 223 ARG A CA 1
ATOM 1806 C C . ARG A 1 223 ? 15.675 -24.635 -7.193 1.00 81.25 223 ARG A C 1
ATOM 1808 O O . ARG A 1 223 ? 14.567 -25.163 -7.154 1.00 81.25 223 ARG A O 1
ATOM 1815 N N . LYS A 1 224 ? 16.736 -25.146 -6.565 1.00 78.19 224 LYS A N 1
ATOM 1816 C CA . LYS A 1 224 ? 16.672 -26.290 -5.642 1.00 78.19 224 LYS A CA 1
ATOM 1817 C C . LYS A 1 224 ? 16.371 -25.780 -4.224 1.00 78.19 224 LYS A C 1
ATOM 1819 O O . LYS A 1 224 ? 16.856 -24.713 -3.851 1.00 78.19 224 LYS A O 1
ATOM 1824 N N . LYS A 1 225 ? 15.498 -26.491 -3.503 1.00 58.69 225 LYS A N 1
ATOM 1825 C CA . LYS A 1 225 ? 15.083 -26.170 -2.123 1.00 58.69 225 LYS A CA 1
ATOM 1826 C C . LYS A 1 225 ? 16.191 -26.438 -1.111 1.00 58.69 225 LYS A C 1
ATOM 1828 O O . LYS A 1 225 ? 16.948 -27.402 -1.347 1.00 58.69 225 LYS A O 1
#